Protein AF-A0A2I1HSZ7-F1 (afdb_monomer)

Sequence (237 aa):
FSLPFPDQDIGIIPVQPVKDNNVPTDELTVSTDPTFDKVPSYLIPLIPEDPFYAGGLLNQPSFMKIKKKKLQPLMVGSDAWLAHMEEIYKRHKADKRHNEKLLAYSIKWDTDPDRAEYREDSLMILMEYTNAFHDYELKKLEIASRPPCLPVTKNMNKKKQKKKNKQADNASTSTPMPAIVTDKEMLEELHSQVLNYDHGVYDHYRQARQYQPEVMLILLKDVPILMATWTYITVFI

Solvent-accessible surface area (backbone atoms only — not comparable to full-atom values): 15112 Å² total; per-residue (Å²): 138,84,82,84,79,85,89,73,83,82,78,81,73,83,78,72,82,76,73,84,72,78,70,80,72,78,72,75,74,77,75,85,51,80,80,48,78,68,45,63,74,89,51,59,87,68,61,66,95,67,83,52,42,86,56,58,89,92,50,56,72,52,71,69,54,35,65,76,66,65,60,66,59,52,56,79,58,34,72,74,39,46,55,48,51,51,53,52,50,54,50,53,54,50,51,50,52,49,52,54,49,34,51,52,31,14,64,75,63,71,43,57,47,71,49,14,47,52,52,51,53,52,52,50,47,52,49,53,28,51,50,35,44,49,54,37,52,52,49,51,49,56,60,69,69,50,78,79,81,72,82,77,77,91,76,79,76,97,81,87,83,91,73,90,81,92,83,83,87,89,78,90,73,83,68,82,71,75,76,83,74,46,71,66,55,54,51,51,52,33,47,50,51,29,53,54,31,51,50,49,49,52,58,51,56,66,52,39,64,82,66,38,70,76,56,56,72,55,51,77,77,4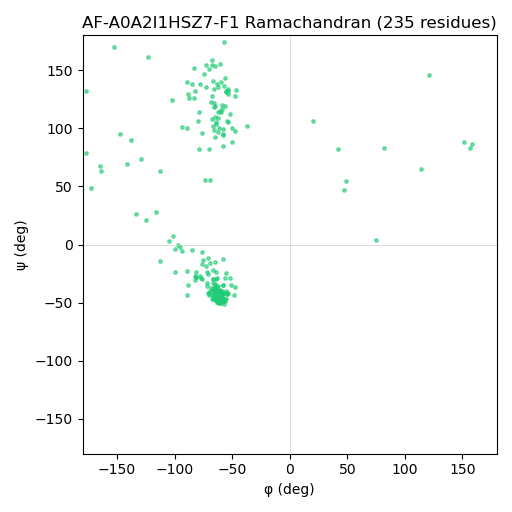7,63,79,54,58,68,58,56,56,62,58,58,74,76,76,119

Organism: NCBI:txid588596

pLDDT: mean 73.68, std 22.59, range [31.98, 97.94]

Secondary structure (DSSP, 8-state):
-PPPP----------------------------GGGTTS-GGGGGG--SSPP-SS-GGGPPPHHHHHHHTPPPPPTTSHHHHHHHHHHHHHHHHHHHHHHHHHHHHHHHTS-HHHHHHHHHHHHHHHHHHHHHHHHHHHHHHHHHSPP---------S----SS------------PPP---HHHHHHHHHHHHHHHHHHHHHHHHHHHHH-TTTHHHHHHHHHHHHHHHHHHTT--

Foldseek 3Di:
DDDDDDDDDPDPDPDDPDPPPPDPPPPPPVPPPVLCPLPDPVLVVVDDPDFAFPDAPVGGDDPVCCVVVVGDGDRHNDPRNNVRSVVSVVVVVVVVVVVVVLVVQCVVVVHHSVLSVLVVLLVVLVVQLVVLVVVLVVLVVVVVPDPDDDPDPPDDDDDDDPDDDPDDDDDPPPPPPPPPQDSVNVNVVSVVSNVVSVVVNVVSVVCVCVNCVPCVVVCVVPVVVVVVVVVVVVVPD

Radius of gyration: 33.56 Å; Cα contacts (8 Å, |Δi|>4): 102; chains: 1; bounding box: 64×95×83 Å

Structure (mmCIF, N/CA/C/O backbone):
data_AF-A0A2I1HSZ7-F1
#
_entry.id   AF-A0A2I1HSZ7-F1
#
loop_
_atom_site.group_PDB
_atom_site.id
_atom_site.type_symbol
_atom_site.label_atom_id
_atom_site.label_alt_id
_atom_site.label_comp_id
_atom_site.label_asym_id
_atom_site.label_entity_id
_atom_site.label_seq_id
_atom_site.pdbx_PDB_ins_code
_atom_site.Cartn_x
_atom_site.Cartn_y
_atom_site.Cartn_z
_atom_site.occupancy
_atom_site.B_iso_or_equiv
_atom_site.auth_seq_id
_atom_site.auth_comp_id
_atom_site.auth_asym_id
_atom_site.auth_atom_id
_atom_site.pdbx_PDB_model_num
ATOM 1 N N . PHE A 1 1 ? -18.897 -38.873 30.748 1.00 43.84 1 PHE A N 1
ATOM 2 C CA . PHE A 1 1 ? -18.972 -39.347 29.356 1.00 43.84 1 PHE A CA 1
ATOM 3 C C . PHE A 1 1 ? -17.571 -39.311 28.781 1.00 43.84 1 PHE A C 1
ATOM 5 O O . PHE A 1 1 ? -17.039 -38.229 28.581 1.00 43.84 1 PHE A O 1
ATOM 12 N N . SER A 1 2 ? -16.952 -40.481 28.641 1.00 39.88 2 SER A N 1
ATOM 13 C CA . SER A 1 2 ? -15.612 -40.638 28.073 1.00 39.88 2 SER A CA 1
ATOM 14 C C . SER A 1 2 ? -15.740 -40.782 26.559 1.00 39.88 2 SER A C 1
ATOM 16 O O . SER A 1 2 ? -16.519 -41.612 26.093 1.00 39.88 2 SER A O 1
ATOM 18 N N . LEU A 1 3 ? -15.022 -39.953 25.805 1.00 44.00 3 LEU A N 1
ATOM 19 C CA . LEU A 1 3 ? -14.914 -40.069 24.351 1.00 44.00 3 LEU A CA 1
ATOM 20 C C . LEU A 1 3 ? -13.931 -41.203 24.002 1.00 44.00 3 LEU A C 1
ATOM 22 O O . LEU A 1 3 ? -12.889 -41.294 24.655 1.00 44.00 3 LEU A O 1
ATOM 26 N N . PRO A 1 4 ? -14.219 -42.057 23.004 1.00 54.78 4 PRO A N 1
ATOM 27 C CA . PRO A 1 4 ? -13.261 -43.040 22.523 1.00 54.78 4 PRO A CA 1
ATOM 28 C C . PRO A 1 4 ? -12.310 -42.378 21.518 1.00 54.78 4 PRO A C 1
ATOM 30 O O . PRO A 1 4 ? -12.751 -41.787 20.532 1.00 54.78 4 PRO A O 1
ATOM 33 N N . PHE A 1 5 ? -11.005 -42.494 21.752 1.00 43.59 5 PHE A N 1
ATOM 34 C CA . PHE A 1 5 ? -10.004 -42.299 20.706 1.00 43.59 5 PHE A CA 1
ATOM 35 C C . PHE A 1 5 ? -9.888 -43.600 19.900 1.00 43.59 5 PHE A C 1
ATOM 37 O O . PHE A 1 5 ? -9.775 -44.664 20.513 1.00 43.59 5 PHE A O 1
ATOM 44 N N . PRO A 1 6 ? -9.912 -43.565 18.559 1.00 60.31 6 PRO A N 1
ATOM 45 C CA . PRO A 1 6 ? -9.509 -44.715 17.770 1.00 60.31 6 PRO A CA 1
ATOM 46 C C . PRO A 1 6 ? -7.977 -44.775 17.701 1.00 60.31 6 PRO A C 1
ATOM 48 O O . PRO A 1 6 ? -7.343 -44.007 16.980 1.00 60.31 6 PRO A O 1
ATOM 51 N N . ASP A 1 7 ? -7.398 -45.719 18.439 1.00 51.25 7 ASP A N 1
ATOM 52 C CA . ASP A 1 7 ? -6.088 -46.297 18.138 1.00 51.25 7 ASP A CA 1
ATOM 53 C C . ASP A 1 7 ? -6.202 -47.084 16.832 1.00 51.25 7 ASP A C 1
ATOM 55 O O . ASP A 1 7 ? -6.713 -48.199 16.880 1.00 51.25 7 ASP A O 1
ATOM 59 N N . GLN A 1 8 ? -5.739 -46.555 15.692 1.00 54.72 8 GLN A N 1
ATOM 60 C CA . GLN A 1 8 ? -5.355 -47.378 14.532 1.00 54.72 8 GLN A CA 1
ATOM 61 C C . GLN A 1 8 ? -4.198 -46.739 13.747 1.00 54.72 8 GLN A C 1
ATOM 63 O O . GLN A 1 8 ? -4.384 -45.870 12.901 1.00 54.72 8 GLN A O 1
ATOM 68 N N . ASP A 1 9 ? -2.994 -47.196 14.093 1.00 47.66 9 ASP A N 1
ATOM 69 C CA . ASP A 1 9 ? -1.954 -47.687 13.179 1.00 47.66 9 ASP A CA 1
ATOM 70 C C . ASP A 1 9 ? -1.725 -46.882 11.881 1.00 47.66 9 ASP A C 1
ATOM 72 O O . ASP A 1 9 ? -2.181 -47.230 10.789 1.00 47.66 9 ASP A O 1
ATOM 76 N N . ILE A 1 10 ? -0.941 -45.805 11.986 1.00 44.84 10 ILE A N 1
ATOM 77 C CA . ILE A 1 10 ? -0.334 -45.171 10.814 1.00 44.84 10 ILE A CA 1
ATOM 78 C C . ILE A 1 10 ? 0.834 -46.063 10.397 1.00 44.84 10 ILE A C 1
ATOM 80 O O . ILE A 1 10 ? 1.936 -45.964 10.938 1.00 44.84 10 ILE A O 1
ATOM 84 N N . GLY A 1 11 ? 0.587 -46.949 9.433 1.00 41.31 11 GLY A N 1
ATOM 85 C CA . GLY A 1 11 ? 1.642 -47.682 8.748 1.00 41.31 11 GLY A CA 1
ATOM 86 C C . GLY A 1 11 ? 2.689 -46.699 8.225 1.00 41.31 11 GLY A C 1
ATOM 87 O O . GLY A 1 11 ? 2.411 -45.891 7.339 1.00 41.31 11 GLY A O 1
ATOM 88 N N . ILE A 1 12 ? 3.892 -46.751 8.797 1.00 45.94 12 ILE A N 1
ATOM 89 C CA . ILE A 1 12 ? 5.047 -45.991 8.324 1.00 45.94 12 ILE A CA 1
ATOM 90 C C . ILE A 1 12 ? 5.397 -46.536 6.940 1.00 45.94 12 ILE A C 1
ATOM 92 O O . ILE A 1 12 ? 6.047 -47.572 6.803 1.00 45.94 12 ILE A O 1
ATOM 96 N N . ILE A 1 13 ? 4.945 -45.844 5.897 1.00 49.56 13 ILE A N 1
ATOM 97 C CA . ILE A 1 13 ? 5.478 -46.019 4.550 1.00 49.56 13 ILE A CA 1
ATOM 98 C C . ILE A 1 13 ? 6.930 -45.525 4.610 1.00 49.56 13 ILE A C 1
ATOM 100 O O . ILE A 1 13 ? 7.148 -44.365 4.972 1.00 49.56 13 ILE A O 1
ATOM 104 N N . PRO A 1 14 ? 7.942 -46.349 4.287 1.00 43.81 14 PRO A N 1
ATOM 105 C CA . PRO A 1 14 ? 9.307 -45.860 4.207 1.00 43.81 14 PRO A CA 1
ATOM 106 C C . PRO A 1 14 ? 9.383 -44.856 3.054 1.00 43.81 14 PRO A C 1
ATOM 108 O O . PRO A 1 14 ? 9.262 -45.215 1.881 1.00 43.81 14 PRO A O 1
ATOM 111 N N . VAL A 1 15 ? 9.554 -43.582 3.402 1.00 48.66 15 VAL A N 1
ATOM 112 C CA . VAL A 1 15 ? 9.853 -42.511 2.453 1.00 48.66 15 VAL A CA 1
ATOM 113 C C . VAL A 1 15 ? 11.198 -42.849 1.820 1.00 48.66 15 VAL A C 1
ATOM 115 O O . VAL A 1 15 ? 12.236 -42.828 2.481 1.00 48.66 15 VAL A O 1
ATOM 118 N N . GLN A 1 16 ? 11.176 -43.227 0.543 1.00 48.66 16 GLN A N 1
ATOM 119 C CA . GLN A 1 16 ? 12.395 -43.348 -0.247 1.00 48.66 16 GLN A CA 1
ATOM 120 C C . GLN A 1 16 ? 13.096 -41.982 -0.281 1.00 48.66 16 GLN A C 1
ATOM 122 O O . GLN A 1 16 ? 12.407 -40.966 -0.415 1.00 48.66 16 GLN A O 1
ATOM 127 N N . PRO A 1 17 ? 14.435 -41.921 -0.183 1.00 48.62 17 PRO A N 1
ATOM 128 C CA . PRO A 1 17 ? 15.148 -40.664 -0.332 1.00 48.62 17 PRO A CA 1
ATOM 129 C C . PRO A 1 17 ? 14.864 -40.116 -1.731 1.00 48.62 17 PRO A C 1
ATOM 131 O O . PRO A 1 17 ? 15.212 -40.728 -2.744 1.00 48.62 17 PRO A O 1
ATOM 134 N N . VAL A 1 18 ? 14.178 -38.975 -1.775 1.00 42.81 18 VAL A N 1
ATOM 135 C CA . VAL A 1 18 ? 14.020 -38.181 -2.989 1.00 42.81 18 VAL A CA 1
ATOM 136 C C . VAL A 1 18 ? 15.429 -37.820 -3.433 1.00 42.81 18 VAL A C 1
ATOM 138 O O . VAL A 1 18 ? 16.167 -37.175 -2.693 1.00 42.81 18 VAL A O 1
ATOM 141 N N . LYS A 1 19 ? 15.815 -38.316 -4.613 1.00 45.12 19 LYS A N 1
ATOM 142 C CA . LYS A 1 19 ? 17.050 -37.930 -5.294 1.00 45.12 19 LYS A CA 1
ATOM 143 C C . LYS A 1 19 ? 17.160 -36.414 -5.272 1.00 45.12 19 LYS A C 1
ATOM 145 O O . LYS A 1 19 ? 16.196 -35.740 -5.630 1.00 45.12 19 LYS A O 1
ATOM 150 N N . ASP A 1 20 ? 18.340 -35.932 -4.902 1.00 42.16 20 ASP A N 1
ATOM 151 C CA . ASP A 1 20 ? 18.762 -34.550 -5.060 1.00 42.16 20 ASP A CA 1
ATOM 152 C C . ASP A 1 20 ? 18.441 -34.096 -6.485 1.00 42.16 20 ASP A C 1
ATOM 154 O O . ASP A 1 20 ? 19.149 -34.393 -7.451 1.00 42.16 20 ASP A O 1
ATOM 158 N N . ASN A 1 21 ? 17.310 -33.411 -6.630 1.00 44.50 21 ASN A N 1
ATOM 159 C CA . ASN A 1 21 ? 17.064 -32.609 -7.802 1.00 44.50 21 ASN A CA 1
ATOM 160 C C . ASN A 1 21 ? 18.078 -31.489 -7.695 1.00 44.50 21 ASN A C 1
ATOM 162 O O . ASN A 1 21 ? 17.966 -30.644 -6.808 1.00 44.50 21 ASN A O 1
ATOM 166 N N . ASN A 1 22 ? 19.087 -31.561 -8.562 1.00 48.16 22 ASN A N 1
ATOM 167 C CA . ASN A 1 22 ? 20.026 -30.493 -8.837 1.00 48.16 22 ASN A CA 1
ATOM 168 C C . ASN A 1 22 ? 19.266 -29.168 -8.802 1.00 48.16 22 ASN A C 1
ATOM 170 O O . ASN A 1 22 ? 18.537 -28.841 -9.739 1.00 48.16 22 ASN A O 1
ATOM 174 N N . VAL A 1 23 ? 19.410 -28.443 -7.695 1.00 38.50 23 VAL A N 1
ATOM 175 C CA . VAL A 1 23 ? 19.149 -27.015 -7.661 1.00 38.50 23 VAL A CA 1
ATOM 176 C C . VAL A 1 23 ? 20.064 -26.468 -8.748 1.00 38.50 23 VAL A C 1
ATOM 178 O O . VAL A 1 23 ? 21.276 -26.695 -8.656 1.00 38.50 23 VAL A O 1
ATOM 181 N N . PRO A 1 24 ? 19.551 -25.818 -9.804 1.00 43.00 24 PRO A N 1
ATOM 182 C CA . PRO A 1 24 ? 20.396 -24.954 -10.592 1.00 43.00 24 PRO A CA 1
ATOM 183 C C . PRO A 1 24 ? 20.836 -23.877 -9.609 1.00 43.00 24 PRO A C 1
ATOM 185 O O . PRO A 1 24 ? 20.089 -22.960 -9.277 1.00 43.00 24 PRO A O 1
ATOM 188 N N . THR A 1 25 ? 22.021 -24.056 -9.033 1.00 42.38 25 THR A N 1
ATOM 189 C CA . THR A 1 25 ? 22.802 -22.926 -8.575 1.00 42.38 25 THR A CA 1
ATOM 190 C C . THR A 1 25 ? 22.883 -22.054 -9.811 1.00 42.38 25 THR A C 1
ATOM 192 O O . THR A 1 25 ? 23.532 -22.448 -10.779 1.00 42.38 25 THR A O 1
ATOM 195 N N . ASP A 1 26 ? 22.130 -20.955 -9.820 1.00 44.94 26 ASP A N 1
ATOM 196 C CA . ASP A 1 26 ? 22.331 -19.864 -10.760 1.00 44.94 26 ASP A CA 1
ATOM 197 C C . ASP A 1 26 ? 23.776 -19.407 -10.546 1.00 44.94 26 ASP A C 1
ATOM 199 O O . ASP A 1 26 ? 24.081 -18.514 -9.752 1.00 44.94 26 ASP A O 1
ATOM 203 N N . GLU A 1 27 ? 24.702 -20.091 -11.216 1.00 43.06 27 GLU A N 1
ATOM 204 C CA . GLU A 1 27 ? 25.967 -19.519 -11.597 1.00 43.06 27 GLU A CA 1
ATOM 205 C C . GLU A 1 27 ? 25.574 -18.321 -12.445 1.00 43.06 27 GLU A C 1
ATOM 207 O O . GLU A 1 27 ? 25.258 -18.441 -13.627 1.00 43.06 27 GLU A O 1
ATOM 212 N N . LEU A 1 28 ? 25.514 -17.161 -11.789 1.00 50.47 28 LEU A N 1
ATOM 213 C CA . LEU A 1 28 ? 25.607 -15.859 -12.415 1.00 50.47 28 LEU A CA 1
ATOM 214 C C . LEU A 1 28 ? 26.850 -15.917 -13.299 1.00 50.47 28 LEU A C 1
ATOM 216 O O . LEU A 1 28 ? 27.959 -15.608 -12.863 1.00 50.47 28 LEU A O 1
ATOM 220 N N . THR A 1 29 ? 26.671 -16.363 -14.540 1.00 42.56 29 THR A N 1
ATOM 221 C CA . THR A 1 29 ? 27.608 -16.141 -15.621 1.00 42.56 29 THR A CA 1
ATOM 222 C C . THR A 1 29 ? 27.715 -14.635 -15.716 1.00 42.56 29 THR A C 1
ATOM 224 O O . THR A 1 29 ? 26.856 -13.969 -16.294 1.00 42.56 29 THR A O 1
ATOM 227 N N . VAL A 1 30 ? 28.728 -14.092 -15.041 1.00 50.31 30 VAL A N 1
ATOM 228 C CA . VAL A 1 30 ? 29.154 -12.711 -15.184 1.00 50.31 30 VAL A CA 1
ATOM 229 C C . VAL A 1 30 ? 29.486 -12.573 -16.658 1.00 50.31 30 VAL A C 1
ATOM 231 O O . VAL A 1 30 ? 30.515 -13.052 -17.128 1.00 50.31 30 VAL A O 1
ATOM 234 N N . SER A 1 31 ? 28.538 -12.016 -17.405 1.00 47.09 31 SER A N 1
ATOM 235 C CA . SER A 1 31 ? 28.734 -11.644 -18.791 1.00 47.09 31 SER A CA 1
ATOM 236 C C . SER A 1 31 ? 29.848 -10.610 -18.800 1.00 47.09 31 SER A C 1
ATOM 238 O O . SER A 1 31 ? 29.617 -9.447 -18.471 1.00 47.09 31 SER A O 1
ATOM 240 N N . THR A 1 32 ? 31.063 -11.042 -19.130 1.00 51.44 32 THR A N 1
ATOM 241 C CA . THR A 1 32 ? 32.231 -10.179 -19.332 1.00 51.44 32 THR A CA 1
ATOM 242 C C . THR A 1 32 ? 32.082 -9.431 -20.657 1.00 51.44 32 THR A C 1
ATOM 244 O O . THR A 1 32 ? 32.912 -9.547 -21.556 1.00 51.44 32 THR A O 1
ATOM 247 N N . ASP A 1 33 ? 30.975 -8.708 -20.820 1.00 61.00 33 ASP A N 1
ATOM 248 C CA . ASP A 1 33 ? 30.886 -7.673 -21.834 1.00 61.00 33 ASP A CA 1
ATOM 249 C C . ASP A 1 33 ? 31.625 -6.455 -21.255 1.00 61.00 33 ASP A C 1
ATOM 251 O O . ASP A 1 33 ? 31.165 -5.894 -20.253 1.00 61.00 33 ASP A O 1
ATOM 255 N N . PRO A 1 34 ? 32.767 -6.040 -21.841 1.00 65.00 34 PRO A N 1
ATOM 256 C CA . PRO A 1 34 ? 33.566 -4.914 -21.344 1.00 65.00 34 PRO A CA 1
ATOM 257 C C . PRO A 1 34 ? 32.768 -3.599 -21.280 1.00 65.00 34 PRO A C 1
ATOM 259 O O . PRO A 1 34 ? 33.196 -2.622 -20.665 1.00 65.00 34 PRO A O 1
ATOM 262 N N . THR A 1 35 ? 31.584 -3.559 -21.895 1.00 68.81 35 THR A N 1
ATOM 263 C CA . THR A 1 35 ? 30.630 -2.451 -21.815 1.00 68.81 35 THR A CA 1
ATOM 264 C C . THR A 1 35 ? 30.092 -2.225 -20.393 1.00 68.81 35 THR A C 1
ATOM 266 O O . THR A 1 35 ? 29.787 -1.084 -20.034 1.00 68.81 35 THR A O 1
ATOM 269 N N . PHE A 1 36 ? 30.008 -3.267 -19.556 1.00 77.69 36 PHE A N 1
ATOM 270 C CA . PHE A 1 36 ? 29.419 -3.189 -18.211 1.00 77.69 36 PHE A CA 1
ATOM 271 C C . PHE A 1 36 ? 30.436 -3.113 -17.070 1.00 77.69 36 PHE A C 1
ATOM 273 O O . PHE A 1 36 ? 30.025 -3.076 -15.914 1.00 77.69 36 PHE A O 1
ATOM 280 N N . ASP A 1 37 ? 31.734 -2.973 -17.353 1.00 81.19 37 ASP A N 1
ATOM 281 C CA . ASP A 1 37 ? 32.782 -2.855 -16.319 1.00 81.19 37 ASP A CA 1
ATOM 282 C C . ASP A 1 37 ? 32.534 -1.700 -15.328 1.00 81.19 37 ASP A C 1
ATOM 284 O O . ASP A 1 37 ? 33.011 -1.711 -14.194 1.00 81.19 37 ASP A O 1
ATOM 288 N N . LYS A 1 38 ? 31.773 -0.683 -15.751 1.00 83.62 38 LYS A N 1
ATOM 289 C CA . LYS A 1 38 ? 31.403 0.489 -14.940 1.00 83.62 38 LYS A CA 1
ATOM 290 C C . LYS A 1 38 ? 30.039 0.363 -14.256 1.00 83.62 38 LYS A C 1
ATOM 292 O O . LYS A 1 38 ? 29.627 1.288 -13.558 1.00 83.62 38 LYS A O 1
ATOM 297 N N . VAL A 1 39 ? 29.315 -0.732 -14.479 1.00 89.19 39 VAL A N 1
ATOM 298 C CA . VAL A 1 39 ? 27.966 -0.950 -13.952 1.00 89.19 39 VAL A CA 1
ATOM 299 C C . VAL A 1 39 ? 28.034 -1.891 -12.749 1.00 89.19 39 VAL A C 1
ATOM 301 O O . VAL A 1 39 ? 28.536 -3.007 -12.867 1.00 89.19 39 VAL A O 1
ATOM 304 N N . PRO A 1 40 ? 27.513 -1.483 -11.580 1.00 92.00 40 PRO A N 1
ATOM 305 C CA . PRO A 1 40 ? 27.401 -2.371 -10.431 1.00 92.00 40 PRO A CA 1
ATOM 306 C C . PRO A 1 40 ? 26.664 -3.674 -10.768 1.00 92.00 40 PRO A C 1
ATOM 308 O O . PRO A 1 40 ? 25.588 -3.652 -11.364 1.00 92.00 40 PRO A O 1
ATOM 311 N N . SER A 1 41 ? 27.208 -4.812 -10.330 1.00 91.62 41 SER A N 1
ATOM 312 C CA . SER A 1 41 ? 26.720 -6.145 -10.716 1.00 91.62 41 SER A CA 1
ATOM 313 C C . SER A 1 41 ? 25.249 -6.399 -10.381 1.00 91.62 41 SER A C 1
ATOM 315 O O . SER A 1 41 ? 24.545 -7.032 -11.159 1.00 91.62 41 SER A O 1
ATOM 317 N N . TYR A 1 42 ? 24.754 -5.862 -9.264 1.00 91.44 42 TYR A N 1
ATOM 318 C CA . TYR A 1 42 ? 23.355 -6.008 -8.847 1.00 91.44 42 TYR A CA 1
ATOM 319 C C . TYR A 1 42 ? 22.359 -5.255 -9.746 1.00 91.44 42 TYR A C 1
ATOM 321 O O . TYR A 1 42 ? 21.163 -5.527 -9.680 1.00 91.44 42 TYR A O 1
ATOM 329 N N . LEU A 1 43 ? 22.832 -4.316 -10.573 1.00 92.69 43 LEU A N 1
ATOM 330 C CA . LEU A 1 43 ? 22.006 -3.592 -11.540 1.00 92.69 43 LEU A CA 1
ATOM 331 C C . LEU A 1 43 ? 21.929 -4.313 -12.885 1.00 92.69 43 LEU A C 1
ATOM 333 O O . LEU A 1 43 ? 20.966 -4.097 -13.612 1.00 92.69 43 LEU A O 1
ATOM 337 N N . ILE A 1 44 ?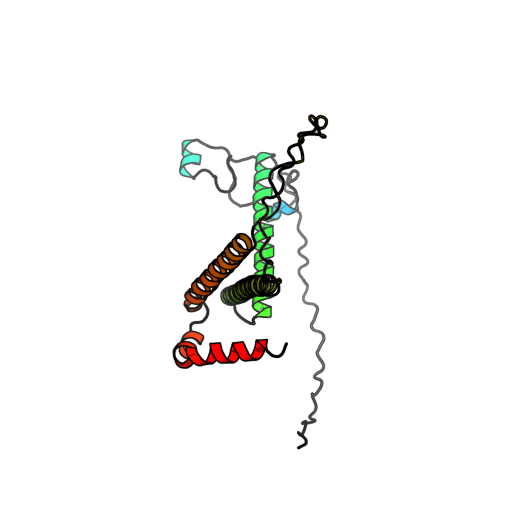 22.904 -5.171 -13.208 1.00 91.25 44 ILE A N 1
ATOM 338 C CA . ILE A 1 44 ? 22.998 -5.863 -14.503 1.00 91.25 44 ILE A CA 1
ATOM 339 C C . ILE A 1 44 ? 21.723 -6.661 -14.827 1.00 91.25 44 ILE A C 1
ATOM 341 O O . ILE A 1 44 ? 21.200 -6.481 -15.925 1.00 91.25 44 ILE A O 1
ATOM 345 N N . PRO A 1 45 ? 21.148 -7.458 -13.901 1.00 91.75 45 PRO A N 1
ATOM 346 C CA . PRO A 1 45 ? 19.916 -8.199 -14.181 1.00 91.75 45 PRO A CA 1
ATOM 347 C C . PRO A 1 45 ? 18.688 -7.311 -14.423 1.00 91.75 45 PRO A C 1
ATOM 349 O O . PRO A 1 45 ? 17.664 -7.802 -14.882 1.00 91.75 45 PRO A O 1
ATOM 352 N N . LEU A 1 46 ? 18.761 -6.025 -14.067 1.00 92.00 46 LEU A N 1
ATOM 353 C CA . LEU A 1 46 ? 17.650 -5.077 -14.141 1.00 92.00 46 LEU A CA 1
ATOM 354 C C . LEU A 1 46 ? 17.780 -4.097 -15.310 1.00 92.00 46 LEU A C 1
ATOM 356 O O . LEU A 1 46 ? 16.957 -3.187 -15.414 1.00 92.00 46 LEU A O 1
ATOM 360 N N . ILE A 1 47 ? 18.815 -4.227 -16.148 1.00 90.38 47 ILE A N 1
ATOM 361 C CA . ILE A 1 47 ? 19.019 -3.350 -17.306 1.00 90.38 47 ILE A CA 1
ATOM 362 C C . ILE A 1 47 ? 17.871 -3.587 -18.293 1.00 90.38 47 ILE A C 1
ATOM 364 O O . ILE A 1 47 ? 17.728 -4.706 -18.786 1.00 90.38 47 ILE A O 1
ATOM 368 N N . PRO A 1 48 ? 17.053 -2.565 -18.600 1.00 86.19 48 PRO A N 1
ATOM 369 C CA . PRO A 1 48 ? 15.994 -2.718 -19.584 1.00 86.19 48 PRO A CA 1
ATOM 370 C C . PRO A 1 48 ? 16.558 -2.914 -20.987 1.00 86.19 48 PRO A C 1
ATOM 372 O O . PRO A 1 48 ? 17.639 -2.426 -21.315 1.00 86.19 48 PRO A O 1
ATOM 375 N N . GLU A 1 49 ? 15.774 -3.573 -21.834 1.00 87.31 49 GLU A N 1
ATOM 376 C CA . GLU A 1 49 ? 16.091 -3.729 -23.257 1.00 87.31 49 GLU A CA 1
ATOM 377 C C . GLU A 1 49 ? 16.085 -2.376 -23.989 1.00 87.31 49 GLU A C 1
ATOM 379 O O . GLU A 1 49 ? 16.885 -2.143 -24.897 1.00 87.31 49 GLU A O 1
ATOM 384 N N . ASP A 1 50 ? 15.207 -1.465 -23.561 1.00 86.69 50 ASP A N 1
ATOM 385 C CA . ASP A 1 50 ? 15.079 -0.132 -24.135 1.00 86.69 50 ASP A CA 1
ATOM 386 C C . ASP A 1 50 ? 16.077 0.865 -23.522 1.00 86.69 50 ASP A C 1
ATOM 388 O O . ASP A 1 50 ? 16.253 0.923 -22.300 1.00 86.69 50 ASP A O 1
ATOM 392 N N . PRO A 1 51 ? 16.698 1.731 -24.343 1.00 88.25 51 PRO A N 1
ATOM 393 C CA . PRO A 1 51 ? 17.658 2.704 -23.853 1.00 88.25 51 PRO A CA 1
ATOM 394 C C . PRO A 1 51 ? 16.976 3.869 -23.123 1.00 88.25 51 PRO A C 1
ATOM 396 O O . PRO A 1 51 ? 15.911 4.351 -23.515 1.00 88.25 51 PRO A O 1
ATOM 399 N N . PHE A 1 52 ? 17.653 4.409 -22.110 1.00 90.25 52 PHE A N 1
ATOM 400 C CA . PHE A 1 52 ? 17.185 5.603 -21.406 1.00 90.25 52 PHE A CA 1
ATOM 401 C C . PHE A 1 52 ? 17.568 6.885 -22.121 1.00 90.25 52 PHE A C 1
ATOM 403 O O . PHE A 1 52 ? 18.622 6.984 -22.742 1.00 90.25 52 PHE A O 1
ATOM 410 N N . TYR A 1 53 ? 16.763 7.919 -21.928 1.00 91.69 53 TYR A N 1
ATOM 411 C CA . TYR A 1 53 ? 17.053 9.278 -22.356 1.00 91.69 53 TYR A CA 1
ATOM 412 C C . TYR A 1 53 ? 17.008 10.224 -21.156 1.00 91.69 53 TYR A C 1
ATOM 414 O O . TYR A 1 53 ? 16.417 9.922 -20.118 1.00 91.69 53 TYR A O 1
ATOM 422 N N . ALA A 1 54 ? 17.620 11.400 -21.309 1.00 85.88 54 ALA A N 1
ATOM 423 C CA . ALA A 1 54 ? 17.626 12.423 -20.269 1.00 85.88 54 ALA A CA 1
ATOM 424 C C . ALA A 1 54 ? 16.198 12.802 -19.810 1.00 85.88 54 ALA A C 1
ATOM 426 O O . ALA A 1 54 ? 15.332 13.118 -20.631 1.00 85.88 54 ALA A O 1
ATOM 427 N N . GLY A 1 55 ? 16.001 12.820 -18.487 1.00 78.50 55 GLY A N 1
ATOM 428 C CA . GLY A 1 55 ? 14.708 12.966 -17.797 1.00 78.50 55 GLY A CA 1
ATOM 429 C C . GLY A 1 55 ? 14.444 11.748 -16.906 1.00 78.50 55 GLY A C 1
ATOM 430 O O . GLY A 1 55 ? 14.884 10.676 -17.271 1.00 78.50 55 GLY A O 1
ATOM 431 N N . GLY A 1 56 ? 13.791 11.889 -15.743 1.00 77.06 56 GLY A N 1
ATOM 432 C CA . GLY A 1 56 ? 13.584 10.793 -14.762 1.00 77.06 56 GLY A CA 1
ATOM 433 C C . GLY A 1 56 ? 12.864 9.543 -15.305 1.00 77.06 56 GLY A C 1
ATOM 434 O O . GLY A 1 56 ? 12.372 9.561 -16.438 1.00 77.06 56 GLY A O 1
ATOM 435 N N . LEU A 1 57 ? 12.757 8.472 -14.506 1.00 79.31 57 LEU A N 1
ATOM 436 C CA . LEU A 1 57 ? 12.131 7.202 -14.921 1.00 79.31 57 LEU A CA 1
ATOM 437 C C . LEU A 1 57 ? 10.711 7.388 -15.482 1.00 79.31 57 LEU A C 1
ATOM 439 O O . LEU A 1 57 ? 10.363 6.821 -16.513 1.00 79.31 57 LEU A O 1
ATOM 443 N N . LEU A 1 58 ? 9.904 8.245 -14.850 1.00 82.38 58 LEU A N 1
ATOM 444 C CA . LEU A 1 58 ? 8.528 8.545 -15.277 1.00 82.38 58 LEU A CA 1
ATOM 445 C C . LEU A 1 58 ? 8.426 9.639 -16.352 1.00 82.38 58 LEU A C 1
ATOM 447 O O . LEU A 1 58 ? 7.341 9.918 -16.852 1.00 82.38 58 LEU A O 1
ATOM 451 N N . ASN A 1 59 ? 9.544 10.270 -16.711 1.00 86.38 59 ASN A N 1
ATOM 452 C CA . ASN A 1 59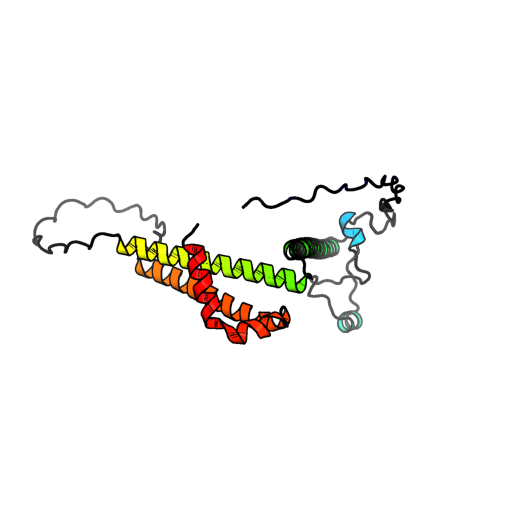 ? 9.593 11.423 -17.613 1.00 86.38 59 ASN A CA 1
ATOM 453 C C . ASN A 1 59 ? 10.363 11.117 -18.904 1.00 86.38 59 ASN A C 1
ATOM 455 O O . ASN A 1 59 ? 10.937 12.021 -19.523 1.00 86.38 59 ASN A O 1
ATOM 459 N N . GLN A 1 60 ? 10.380 9.847 -19.317 1.00 89.44 60 GLN A N 1
ATOM 460 C CA . GLN A 1 60 ? 11.025 9.439 -20.556 1.00 89.44 60 GLN A CA 1
ATOM 461 C C . GLN A 1 60 ? 10.351 10.104 -21.772 1.00 89.44 60 GLN A C 1
ATOM 463 O O . GLN A 1 60 ? 9.122 10.202 -21.852 1.00 89.44 60 GLN A O 1
ATOM 468 N N . PRO A 1 61 ? 11.136 10.620 -22.734 1.00 89.56 61 PRO A N 1
ATOM 469 C CA . PRO A 1 61 ? 10.592 11.243 -23.927 1.00 89.56 61 PRO A CA 1
ATOM 470 C C . PRO A 1 61 ? 9.879 10.206 -24.798 1.00 89.56 61 PRO A C 1
ATOM 472 O O . PRO A 1 61 ? 10.368 9.104 -25.009 1.00 89.56 61 PRO A O 1
ATOM 475 N N . SER A 1 62 ? 8.745 10.591 -25.382 1.00 89.88 62 SER A N 1
ATOM 476 C CA . SER A 1 62 ? 8.046 9.722 -26.328 1.00 89.88 62 SER A CA 1
ATOM 477 C C . SER A 1 62 ? 8.872 9.467 -27.593 1.00 89.88 62 SER A C 1
ATOM 479 O O . SER A 1 62 ? 9.652 10.320 -28.033 1.00 89.88 62 SER A O 1
ATOM 481 N N . PHE A 1 63 ? 8.619 8.331 -28.247 1.00 88.88 63 PHE A N 1
ATOM 482 C CA . PHE A 1 63 ? 9.270 7.937 -29.502 1.00 88.88 63 PHE A CA 1
ATOM 483 C C . PHE A 1 63 ? 9.273 9.053 -30.564 1.00 88.88 63 PHE A C 1
ATOM 485 O O . PHE A 1 63 ? 10.296 9.358 -31.181 1.00 88.88 63 PHE A O 1
ATOM 492 N N . MET A 1 64 ? 8.142 9.747 -30.733 1.00 91.31 64 MET A N 1
ATOM 493 C CA . MET A 1 64 ? 8.029 10.859 -31.685 1.00 91.31 64 MET A CA 1
ATOM 494 C C . MET A 1 64 ? 8.954 12.031 -31.337 1.00 91.31 64 MET A C 1
ATOM 496 O O . MET A 1 64 ? 9.503 12.672 -32.235 1.00 91.31 64 MET A O 1
ATOM 500 N N . LYS A 1 65 ? 9.145 12.323 -30.045 1.00 90.44 65 LYS A N 1
ATOM 501 C CA . LYS A 1 65 ? 10.044 13.384 -29.573 1.00 90.44 65 LYS A CA 1
ATOM 502 C C . LYS A 1 65 ? 11.504 12.993 -29.783 1.00 90.44 65 LYS A C 1
ATOM 504 O O . LYS A 1 65 ? 12.272 13.832 -30.253 1.00 90.44 65 LYS A O 1
ATOM 509 N N . ILE A 1 66 ? 11.853 11.735 -29.509 1.00 92.06 66 ILE A N 1
ATOM 510 C CA . ILE A 1 66 ? 13.186 11.173 -29.764 1.00 92.06 66 ILE A CA 1
ATOM 511 C C . ILE A 1 66 ? 13.536 11.319 -31.246 1.00 92.06 66 ILE A C 1
ATOM 513 O O . ILE A 1 66 ? 14.558 11.920 -31.569 1.00 92.06 66 ILE A O 1
ATOM 517 N N . LYS A 1 67 ? 12.651 10.880 -32.152 1.00 91.38 67 LYS A N 1
ATOM 518 C CA . LYS A 1 67 ? 12.884 10.950 -33.603 1.00 91.38 67 LYS A CA 1
ATOM 519 C C . LYS A 1 67 ? 12.970 12.388 -34.121 1.00 91.38 67 LYS A C 1
ATOM 521 O O . LYS A 1 67 ? 13.904 12.719 -34.846 1.00 91.38 67 LYS A O 1
ATOM 526 N N . LYS A 1 68 ? 12.023 13.259 -33.743 1.00 94.62 68 LYS A N 1
ATOM 527 C CA . LYS A 1 68 ? 11.998 14.665 -34.196 1.00 94.62 68 LYS A CA 1
ATOM 528 C C . LYS A 1 68 ? 13.223 15.449 -33.729 1.00 94.62 68 LYS A C 1
ATOM 530 O O . LYS A 1 68 ? 13.732 16.271 -34.483 1.00 94.62 68 LYS A O 1
ATOM 535 N N . LYS A 1 69 ? 13.678 15.211 -32.495 1.00 93.12 69 LYS A N 1
ATOM 536 C CA . LYS A 1 69 ? 14.812 15.929 -31.895 1.00 93.12 69 LYS A CA 1
ATOM 537 C C . LYS A 1 69 ? 16.146 15.187 -32.004 1.00 93.12 69 LYS A C 1
ATOM 539 O O . LYS A 1 69 ? 17.142 15.721 -31.534 1.00 93.12 69 LYS A O 1
ATOM 544 N N . LYS A 1 70 ? 16.170 13.991 -32.606 1.00 91.94 70 LYS A N 1
ATOM 545 C CA . LYS A 1 70 ? 17.346 13.108 -32.696 1.00 91.94 70 LYS A CA 1
ATOM 546 C C . LYS A 1 70 ? 18.055 12.953 -31.342 1.00 91.94 70 LYS A C 1
ATOM 548 O O . LYS A 1 70 ? 19.268 13.128 -31.248 1.00 91.94 70 LYS A O 1
ATOM 553 N N . LEU A 1 71 ? 17.272 12.698 -30.288 1.00 91.69 71 LEU A N 1
ATOM 554 C CA . LEU A 1 71 ? 17.811 12.564 -28.933 1.00 91.69 71 LEU A CA 1
ATOM 555 C C . LEU A 1 71 ? 18.760 11.368 -28.868 1.00 91.69 71 LEU A C 1
ATOM 557 O O . LEU A 1 71 ? 18.459 10.312 -29.422 1.00 91.69 71 LEU A O 1
ATOM 561 N N . GLN A 1 72 ? 19.883 11.553 -28.181 1.00 92.19 72 GLN A N 1
ATOM 562 C CA . GLN A 1 72 ? 20.819 10.477 -27.892 1.00 92.19 72 GLN A CA 1
ATOM 563 C C . GLN A 1 72 ? 20.435 9.812 -26.569 1.00 92.19 72 GLN A C 1
ATOM 565 O O . GLN A 1 72 ? 20.040 10.522 -25.634 1.00 92.19 72 GLN A O 1
ATOM 570 N N . PRO A 1 73 ? 20.526 8.480 -26.488 1.00 93.31 73 PRO A N 1
ATOM 571 C CA . PRO A 1 73 ? 20.334 7.790 -25.231 1.00 93.31 73 PRO A CA 1
ATOM 572 C C . PRO A 1 73 ? 21.466 8.119 -24.251 1.00 93.31 73 PRO A C 1
ATOM 574 O O . PRO A 1 73 ? 22.553 8.558 -24.636 1.00 93.31 73 PRO A O 1
ATOM 577 N N . LEU A 1 74 ? 21.199 7.919 -22.967 1.00 92.50 74 LEU A N 1
ATOM 578 C CA . LEU A 1 74 ? 22.191 8.030 -21.912 1.00 92.50 74 LEU A CA 1
ATOM 579 C C . LEU A 1 74 ? 23.242 6.933 -22.093 1.00 92.50 74 LEU A C 1
ATOM 581 O O . LEU A 1 74 ? 22.917 5.766 -22.308 1.00 92.50 74 LEU A O 1
ATOM 585 N N . MET A 1 75 ? 24.509 7.319 -21.986 1.00 90.94 75 MET A N 1
ATOM 586 C CA . MET A 1 75 ? 25.624 6.384 -22.073 1.00 90.94 75 MET A CA 1
ATOM 587 C C . MET A 1 75 ? 25.609 5.446 -20.862 1.00 90.94 75 MET A C 1
ATOM 589 O O . MET A 1 75 ? 25.579 5.916 -19.720 1.00 90.94 75 MET A O 1
ATOM 593 N N . VAL A 1 76 ? 25.654 4.136 -21.112 1.00 90.50 76 VAL A N 1
ATOM 594 C CA . VAL A 1 76 ? 25.745 3.103 -20.070 1.00 90.50 76 VAL A CA 1
ATOM 595 C C . VAL A 1 76 ? 26.933 3.402 -19.151 1.00 90.50 76 VAL A C 1
ATOM 597 O O . VAL A 1 76 ? 28.023 3.740 -19.614 1.00 90.50 76 VAL A O 1
ATOM 600 N N . GLY A 1 77 ? 26.706 3.342 -17.837 1.00 88.69 77 GLY A N 1
ATOM 601 C CA . GLY A 1 77 ? 27.725 3.643 -16.827 1.00 88.69 77 GLY A CA 1
ATOM 602 C C . GLY A 1 77 ? 28.050 5.131 -16.629 1.00 88.69 77 GLY A C 1
ATOM 603 O O . GLY A 1 77 ? 28.937 5.446 -15.842 1.00 88.69 77 GLY A O 1
ATOM 604 N N . SER A 1 78 ? 27.364 6.060 -17.309 1.00 91.31 78 SER A N 1
ATOM 605 C CA . SER A 1 78 ? 27.414 7.485 -16.936 1.00 91.31 78 SER A CA 1
ATOM 606 C C . SER A 1 78 ? 26.634 7.746 -15.643 1.00 91.31 78 SER A C 1
ATOM 608 O O . SER A 1 78 ? 25.672 7.036 -15.357 1.00 91.31 78 SER A O 1
ATOM 610 N N . ASP A 1 79 ? 26.979 8.798 -14.894 1.00 91.44 79 ASP A N 1
ATOM 611 C CA . ASP A 1 79 ? 26.306 9.135 -13.625 1.00 91.44 79 ASP A CA 1
ATOM 612 C C . ASP A 1 79 ? 24.787 9.296 -13.781 1.00 91.44 79 ASP A C 1
ATOM 614 O O . ASP A 1 79 ? 24.011 8.824 -12.953 1.00 91.44 79 ASP A O 1
ATOM 618 N N . ALA A 1 80 ? 24.347 9.918 -14.879 1.00 90.75 80 ALA A N 1
ATOM 619 C CA . ALA A 1 80 ? 22.928 10.080 -15.184 1.00 90.75 80 ALA A CA 1
ATOM 620 C C . ALA A 1 80 ? 22.233 8.735 -15.461 1.00 90.75 80 ALA A C 1
ATOM 622 O O . ALA A 1 80 ? 21.093 8.541 -15.053 1.00 90.75 80 ALA A O 1
ATOM 623 N N . TRP A 1 81 ? 22.917 7.799 -16.129 1.00 93.50 81 TRP A N 1
ATOM 624 C CA . TRP A 1 81 ? 22.400 6.451 -16.374 1.00 93.50 81 TRP A CA 1
ATOM 625 C C . TRP A 1 81 ? 22.351 5.623 -15.081 1.00 93.50 81 TRP A C 1
ATOM 627 O O . TRP A 1 81 ? 21.360 4.947 -14.815 1.00 93.50 81 TRP A O 1
ATOM 637 N N . LEU A 1 82 ? 23.385 5.720 -14.240 1.00 92.69 82 LEU A N 1
ATOM 638 C CA . LEU A 1 82 ? 23.443 5.034 -12.946 1.00 92.69 82 LEU A CA 1
ATOM 639 C C . LEU A 1 82 ? 22.354 5.529 -11.988 1.00 92.69 82 LEU A C 1
ATOM 641 O O . LEU A 1 82 ? 21.726 4.716 -11.315 1.00 92.69 82 LEU A O 1
ATOM 645 N N . ALA A 1 83 ? 22.076 6.836 -11.965 1.00 92.00 83 ALA A N 1
ATOM 646 C CA . ALA A 1 83 ? 20.976 7.394 -11.181 1.00 92.00 83 ALA A CA 1
ATOM 647 C C . ALA A 1 83 ? 19.610 6.805 -11.587 1.00 92.00 83 ALA A C 1
ATOM 649 O O . ALA A 1 83 ? 18.796 6.493 -10.717 1.00 92.00 83 ALA A O 1
ATOM 650 N N . HIS A 1 84 ? 19.381 6.595 -12.889 1.00 92.31 84 HIS A N 1
ATOM 651 C CA . HIS A 1 84 ? 18.181 5.917 -13.400 1.00 92.31 84 HIS A CA 1
ATOM 652 C C . HIS A 1 84 ? 18.087 4.467 -12.959 1.00 92.31 84 HIS A C 1
ATOM 654 O O . HIS A 1 84 ? 17.040 4.025 -12.490 1.00 92.31 84 HIS A O 1
ATOM 660 N N . MET A 1 85 ? 19.182 3.727 -13.097 1.00 92.81 85 MET A N 1
ATOM 661 C CA . MET A 1 85 ? 19.225 2.326 -12.693 1.00 92.81 85 MET A CA 1
ATOM 662 C C . MET A 1 85 ? 18.997 2.151 -11.193 1.00 92.81 85 MET A C 1
ATOM 664 O O . MET A 1 85 ? 18.316 1.214 -10.782 1.00 92.81 85 MET A O 1
ATOM 668 N N . GLU A 1 86 ? 19.491 3.077 -10.374 1.00 93.31 86 GLU A N 1
ATOM 669 C CA . GLU A 1 86 ? 19.240 3.077 -8.934 1.00 93.31 86 GLU A CA 1
ATOM 670 C C . GLU A 1 86 ? 17.753 3.310 -8.606 1.00 93.31 86 GLU A C 1
ATOM 672 O O . GLU A 1 86 ? 17.211 2.699 -7.684 1.00 93.31 86 GLU A O 1
ATOM 677 N N . GLU A 1 87 ? 17.053 4.160 -9.366 1.00 93.06 87 GLU A N 1
ATOM 678 C CA . GLU A 1 87 ? 15.600 4.340 -9.229 1.00 93.06 87 GLU A CA 1
ATOM 679 C C . GLU A 1 87 ? 14.838 3.046 -9.566 1.00 93.06 87 GLU A C 1
ATOM 681 O O . GLU A 1 87 ? 13.956 2.628 -8.809 1.00 93.06 87 GLU A O 1
ATOM 686 N N . ILE A 1 88 ? 15.225 2.371 -10.654 1.00 93.12 88 ILE A N 1
ATOM 687 C CA . ILE A 1 88 ? 14.659 1.073 -11.056 1.00 93.12 88 ILE A CA 1
ATOM 688 C C . ILE A 1 88 ? 14.905 0.022 -9.978 1.00 93.12 88 ILE A C 1
ATOM 690 O O . ILE A 1 88 ? 13.978 -0.685 -9.584 1.00 93.12 88 ILE A O 1
ATOM 694 N N . TYR A 1 89 ? 16.124 -0.051 -9.447 1.00 94.62 89 TYR A N 1
ATOM 695 C CA . TYR A 1 89 ? 16.471 -0.987 -8.386 1.00 94.62 89 TYR A CA 1
ATOM 696 C C . TYR A 1 89 ? 15.648 -0.756 -7.114 1.00 94.62 89 TYR A C 1
ATOM 698 O O . TYR A 1 89 ? 15.140 -1.709 -6.517 1.00 94.62 89 TYR A O 1
ATOM 706 N N . LYS A 1 90 ? 15.443 0.504 -6.710 1.00 94.31 90 LYS A N 1
ATOM 707 C CA . LYS A 1 90 ? 14.582 0.839 -5.565 1.00 94.31 90 LYS A CA 1
ATOM 708 C C . LYS A 1 90 ? 13.144 0.376 -5.774 1.00 94.31 90 LYS A C 1
ATOM 710 O O . LYS A 1 90 ? 12.571 -0.196 -4.846 1.00 94.31 90 LYS A O 1
ATOM 715 N N . ARG A 1 91 ? 12.582 0.583 -6.971 1.00 93.38 91 ARG A N 1
ATOM 716 C CA . ARG A 1 91 ? 11.247 0.077 -7.324 1.00 93.38 91 ARG A CA 1
ATOM 717 C C . ARG A 1 91 ? 11.212 -1.449 -7.291 1.00 93.38 91 ARG A C 1
ATOM 719 O O . ARG A 1 91 ? 10.393 -2.001 -6.571 1.00 93.38 91 ARG A O 1
ATOM 726 N N . HIS A 1 92 ? 12.162 -2.119 -7.940 1.00 94.88 92 HIS A N 1
ATOM 727 C CA . HIS A 1 92 ? 12.268 -3.579 -7.925 1.00 94.88 92 HIS A CA 1
ATOM 728 C C . HIS A 1 92 ? 12.318 -4.144 -6.496 1.00 94.88 92 HIS A C 1
ATOM 730 O O . HIS A 1 92 ? 11.638 -5.116 -6.171 1.00 94.88 92 HIS A O 1
ATOM 736 N N . LYS A 1 93 ? 13.085 -3.510 -5.601 1.00 95.56 93 LYS A N 1
ATOM 737 C CA . LYS A 1 93 ? 13.166 -3.907 -4.192 1.00 95.56 93 LYS A CA 1
ATOM 738 C C . LYS A 1 93 ? 11.845 -3.698 -3.447 1.00 95.56 93 LYS A C 1
ATOM 740 O O . LYS A 1 93 ? 11.518 -4.500 -2.573 1.00 95.56 93 LYS A O 1
ATOM 745 N N . ALA A 1 94 ? 11.114 -2.626 -3.748 1.00 96.12 94 ALA A N 1
ATOM 746 C CA . ALA A 1 94 ? 9.788 -2.386 -3.186 1.00 96.12 94 ALA A CA 1
ATOM 747 C C . ALA A 1 94 ? 8.779 -3.435 -3.675 1.00 96.12 94 ALA A C 1
ATOM 749 O O . ALA A 1 94 ? 8.110 -4.044 -2.844 1.00 96.12 94 ALA A O 1
ATOM 750 N N . ASP A 1 95 ? 8.759 -3.719 -4.978 1.00 95.69 95 ASP A N 1
ATOM 751 C CA . ASP A 1 95 ? 7.875 -4.718 -5.588 1.00 95.69 95 ASP A CA 1
ATOM 752 C C . ASP A 1 95 ? 8.160 -6.115 -5.029 1.00 95.69 95 ASP A C 1
ATOM 754 O O . ASP A 1 95 ? 7.245 -6.832 -4.635 1.00 95.69 95 ASP A O 1
ATOM 758 N N . LYS A 1 96 ? 9.440 -6.484 -4.889 1.00 96.38 96 LYS A N 1
ATOM 759 C CA . LYS A 1 96 ? 9.837 -7.754 -4.271 1.00 96.38 96 LYS A CA 1
ATOM 760 C C . LYS A 1 96 ? 9.306 -7.883 -2.842 1.00 96.38 96 LYS A C 1
ATOM 762 O O . LYS A 1 96 ? 8.700 -8.896 -2.511 1.00 96.38 96 LYS A O 1
ATOM 767 N N . ARG A 1 97 ? 9.486 -6.850 -2.009 1.00 97.31 97 ARG A N 1
ATOM 768 C CA . ARG A 1 97 ? 8.967 -6.833 -0.628 1.00 97.31 97 ARG A CA 1
ATOM 769 C C . ARG A 1 97 ? 7.445 -6.926 -0.586 1.00 97.31 97 ARG A C 1
ATOM 771 O O . ARG A 1 97 ? 6.902 -7.601 0.282 1.00 97.31 97 ARG A O 1
ATOM 778 N N . HIS A 1 98 ? 6.765 -6.234 -1.494 1.00 95.00 98 HIS A N 1
ATOM 779 C CA . HIS A 1 98 ? 5.314 -6.283 -1.606 1.00 95.00 98 HIS A CA 1
ATOM 780 C C . HIS A 1 98 ? 4.834 -7.688 -1.999 1.00 95.00 98 HIS A C 1
ATOM 782 O O . HIS A 1 98 ? 3.969 -8.237 -1.327 1.00 95.00 98 HIS A O 1
ATOM 788 N N . ASN A 1 99 ? 5.472 -8.329 -2.980 1.00 96.06 99 ASN A N 1
ATOM 789 C CA . ASN A 1 99 ? 5.144 -9.695 -3.396 1.00 96.06 99 ASN A CA 1
ATOM 790 C C . ASN A 1 99 ? 5.410 -10.730 -2.292 1.00 96.06 99 ASN A C 1
ATOM 792 O O . ASN A 1 99 ? 4.599 -11.627 -2.075 1.00 96.06 99 ASN A O 1
ATOM 796 N N . GLU A 1 100 ? 6.518 -10.599 -1.556 1.00 97.50 100 GLU A N 1
ATOM 797 C CA . GLU A 1 100 ? 6.808 -11.441 -0.384 1.00 97.50 100 GLU A CA 1
ATOM 798 C C . GLU A 1 100 ? 5.728 -11.283 0.700 1.00 97.50 100 GLU A C 1
ATOM 800 O O . GLU A 1 100 ? 5.281 -12.268 1.290 1.00 97.50 100 GLU A O 1
ATOM 805 N N . LYS A 1 101 ? 5.265 -10.048 0.928 1.00 96.56 101 LYS A N 1
ATOM 806 C CA . LYS A 1 101 ? 4.179 -9.730 1.861 1.00 96.56 101 LYS A CA 1
ATOM 807 C C . LYS A 1 101 ? 2.843 -10.335 1.405 1.00 96.56 101 LYS A C 1
ATOM 809 O O . LYS A 1 101 ? 2.174 -10.978 2.210 1.00 96.56 101 LYS A O 1
ATOM 814 N N . LEU A 1 102 ? 2.490 -10.202 0.125 1.00 95.88 102 LEU A N 1
ATOM 815 C CA . LEU A 1 102 ? 1.291 -10.815 -0.460 1.00 95.88 102 LEU A CA 1
ATOM 816 C C . LEU A 1 102 ? 1.309 -12.342 -0.350 1.00 95.88 102 LEU A C 1
ATOM 818 O O . LEU A 1 102 ? 0.295 -12.949 -0.005 1.00 95.88 102 LEU A O 1
ATOM 822 N N . LEU A 1 103 ? 2.462 -12.974 -0.583 1.00 97.25 103 LEU A N 1
ATOM 823 C CA . LEU A 1 103 ? 2.621 -14.415 -0.401 1.00 97.25 103 LEU A CA 1
ATOM 824 C C . LEU A 1 103 ? 2.387 -14.818 1.061 1.00 97.25 103 LEU A C 1
ATOM 826 O O . LEU A 1 103 ? 1.649 -15.765 1.329 1.00 97.25 103 LEU A O 1
ATOM 830 N N . ALA A 1 104 ? 2.966 -14.079 2.011 1.00 97.94 104 ALA A N 1
ATOM 831 C CA . ALA A 1 104 ? 2.753 -14.325 3.434 1.00 97.94 104 ALA A CA 1
ATOM 832 C C . ALA A 1 104 ? 1.272 -14.188 3.828 1.00 97.94 104 ALA A C 1
ATOM 834 O O . ALA A 1 104 ? 0.764 -15.008 4.591 1.00 97.94 104 ALA A O 1
ATOM 835 N N . TYR A 1 105 ? 0.559 -13.202 3.276 1.00 96.94 105 TYR A N 1
ATOM 836 C CA . TYR A 1 105 ? -0.883 -13.048 3.481 1.00 96.94 105 TYR A CA 1
ATOM 837 C C . TYR A 1 105 ? -1.688 -14.183 2.869 1.00 96.94 105 TYR A C 1
ATOM 839 O O . TYR A 1 105 ? -2.583 -14.706 3.528 1.00 96.94 105 TYR A O 1
ATOM 847 N N . SER A 1 106 ? -1.345 -14.600 1.652 1.00 96.25 106 SER A N 1
ATOM 848 C CA . SER A 1 106 ? -2.008 -15.715 0.966 1.00 96.25 106 SER A CA 1
ATOM 849 C C . SER A 1 106 ? -1.917 -16.997 1.790 1.00 96.25 106 SER A C 1
ATOM 851 O O . SER A 1 106 ? -2.911 -17.694 1.960 1.00 96.25 106 SER A O 1
ATOM 853 N N . ILE A 1 107 ? -0.747 -17.260 2.386 1.00 97.50 107 ILE A N 1
ATOM 854 C CA . ILE A 1 107 ? -0.533 -18.389 3.301 1.00 97.50 107 ILE A CA 1
ATOM 855 C C . ILE A 1 107 ? -1.319 -18.199 4.606 1.00 97.50 107 ILE A C 1
ATOM 857 O O . ILE A 1 107 ? -1.985 -19.125 5.057 1.00 97.50 107 ILE A O 1
ATOM 861 N N . LYS A 1 108 ? -1.257 -17.008 5.220 1.00 97.25 108 LYS A N 1
ATOM 862 C CA . LYS A 1 108 ? -1.949 -16.700 6.486 1.00 97.25 108 LYS A CA 1
ATOM 863 C C . LYS A 1 108 ? -3.462 -16.902 6.380 1.00 97.25 108 LYS A C 1
ATOM 865 O O . LYS A 1 108 ? -4.078 -17.404 7.316 1.00 97.25 108 LYS A O 1
ATOM 870 N N . TRP A 1 109 ? -4.053 -16.466 5.273 1.00 94.88 109 TRP A N 1
ATOM 871 C CA . TRP A 1 109 ? -5.500 -16.453 5.065 1.00 94.88 109 TRP A CA 1
ATOM 872 C C . TRP A 1 109 ? -6.028 -17.625 4.235 1.00 94.88 109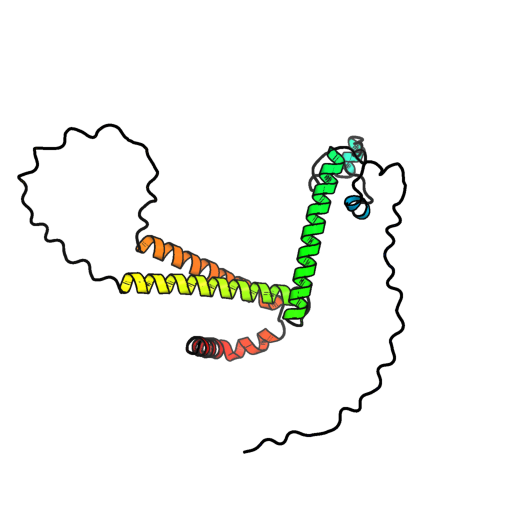 TRP A C 1
ATOM 874 O O . TRP A 1 109 ? -7.249 -17.723 4.085 1.00 94.88 109 TRP A O 1
ATOM 884 N N . ASP A 1 110 ? -5.131 -18.473 3.723 1.00 95.75 110 ASP A N 1
ATOM 885 C CA . ASP A 1 110 ? -5.412 -19.621 2.853 1.00 95.75 110 ASP A CA 1
ATOM 886 C C . ASP A 1 110 ? -6.329 -19.253 1.673 1.00 95.75 110 ASP A C 1
ATOM 888 O O . ASP A 1 110 ? -7.430 -19.773 1.494 1.00 95.75 110 ASP A O 1
ATOM 892 N N . THR A 1 111 ? -5.919 -18.240 0.909 1.00 92.19 111 THR A N 1
ATOM 893 C CA . THR A 1 111 ? -6.692 -17.693 -0.218 1.00 92.19 111 THR A CA 1
ATOM 894 C C . THR A 1 111 ? -5.757 -17.077 -1.259 1.00 92.19 111 THR A C 1
ATOM 896 O O . THR A 1 111 ? -4.558 -16.934 -1.018 1.00 92.19 111 THR A O 1
ATOM 899 N N . ASP A 1 112 ? -6.287 -16.719 -2.431 1.00 93.94 112 ASP A N 1
ATOM 900 C CA . ASP A 1 112 ? -5.528 -16.001 -3.459 1.00 93.94 112 ASP A CA 1
ATOM 901 C C . ASP A 1 112 ? -5.002 -14.631 -2.969 1.00 93.94 112 ASP A C 1
ATOM 903 O O . ASP A 1 112 ? -5.594 -14.044 -2.057 1.00 93.94 112 ASP A O 1
ATOM 907 N N . PRO A 1 113 ? -3.916 -14.106 -3.571 1.00 93.31 113 PRO A N 1
ATOM 908 C CA . PRO A 1 113 ? -3.262 -12.878 -3.116 1.00 93.31 113 PRO A CA 1
ATOM 909 C C . PRO A 1 113 ? -4.185 -11.667 -2.992 1.00 93.31 113 PRO A C 1
ATOM 911 O O . PRO A 1 113 ? -4.120 -10.973 -1.978 1.00 93.31 113 PRO A O 1
ATOM 914 N N . ASP A 1 114 ? -5.076 -11.453 -3.960 1.00 90.38 114 ASP A N 1
ATOM 915 C CA . ASP A 1 114 ? -5.968 -10.291 -3.986 1.00 90.38 114 ASP A CA 1
ATOM 916 C C . ASP A 1 114 ? -6.962 -10.348 -2.814 1.00 90.38 114 ASP A C 1
ATOM 918 O O . ASP A 1 114 ? -7.144 -9.382 -2.067 1.00 90.38 114 ASP A O 1
ATOM 922 N N . ARG A 1 115 ? -7.578 -11.518 -2.582 1.00 91.19 115 ARG A N 1
ATOM 923 C CA . ARG A 1 115 ? -8.453 -11.724 -1.415 1.00 91.19 115 ARG A CA 1
ATOM 924 C C . ARG A 1 115 ? -7.680 -11.682 -0.096 1.00 91.19 115 ARG A C 1
ATOM 926 O O . ARG A 1 115 ? -8.247 -11.273 0.918 1.00 91.19 115 ARG A O 1
ATOM 933 N N . ALA A 1 116 ? -6.430 -12.136 -0.075 1.00 93.38 116 ALA A N 1
ATOM 934 C CA . ALA A 1 116 ? -5.606 -12.163 1.128 1.00 93.38 116 ALA A CA 1
ATOM 935 C C . ALA A 1 116 ? -5.189 -10.755 1.567 1.00 93.38 116 ALA A C 1
ATOM 937 O O . ALA A 1 116 ? -5.287 -10.435 2.751 1.00 93.38 116 ALA A O 1
ATOM 938 N N . GLU A 1 117 ? -4.784 -9.911 0.617 1.00 93.69 117 GLU A N 1
ATOM 939 C CA . GLU A 1 117 ? -4.506 -8.494 0.852 1.00 93.69 117 GLU A CA 1
ATOM 940 C C . GLU A 1 117 ? -5.747 -7.783 1.387 1.00 93.69 117 GLU A C 1
ATOM 942 O O . GLU A 1 117 ? -5.694 -7.181 2.457 1.00 93.69 117 GLU A O 1
ATOM 947 N N . TYR A 1 118 ? -6.898 -7.973 0.734 1.00 92.12 118 TYR A N 1
ATOM 948 C CA . TYR A 1 118 ? -8.164 -7.399 1.189 1.00 92.12 118 TYR A CA 1
ATOM 949 C C . TYR A 1 118 ? -8.506 -7.777 2.641 1.00 92.12 118 TYR A C 1
ATOM 951 O O . TYR A 1 118 ? -8.984 -6.941 3.417 1.00 92.12 118 TYR A O 1
ATOM 959 N N . ARG A 1 119 ? -8.286 -9.041 3.029 1.00 91.81 119 ARG A N 1
ATOM 960 C CA . ARG A 1 119 ? -8.523 -9.513 4.404 1.00 91.81 119 ARG A CA 1
ATOM 961 C C . ARG A 1 119 ? -7.564 -8.880 5.401 1.00 91.81 119 ARG A C 1
ATOM 963 O O . ARG A 1 119 ? -8.001 -8.521 6.493 1.00 91.81 119 ARG A O 1
ATOM 970 N N . GLU A 1 120 ? -6.293 -8.731 5.042 1.00 94.75 120 GLU A N 1
ATOM 971 C CA . GLU A 1 120 ? -5.340 -8.063 5.921 1.00 94.75 120 GLU A CA 1
ATOM 972 C C . GLU A 1 120 ? -5.678 -6.581 6.096 1.00 94.75 120 GLU A C 1
ATOM 974 O O . GLU A 1 120 ? -5.719 -6.101 7.228 1.00 94.75 120 GLU A O 1
ATOM 979 N N . ASP A 1 121 ? -5.997 -5.881 5.010 1.00 92.94 121 ASP A N 1
ATOM 980 C CA . ASP A 1 121 ? -6.415 -4.481 5.066 1.00 92.94 121 ASP A CA 1
ATOM 981 C C . ASP A 1 121 ? -7.687 -4.325 5.907 1.00 92.94 121 ASP A C 1
ATOM 983 O O . ASP A 1 121 ? -7.784 -3.418 6.732 1.00 92.94 121 ASP A O 1
ATOM 987 N N . SER A 1 122 ? -8.632 -5.269 5.789 1.00 91.44 122 SER A N 1
ATOM 988 C CA . SER A 1 122 ? -9.839 -5.301 6.628 1.00 91.44 122 SER A CA 1
ATOM 989 C C . SER A 1 122 ? -9.491 -5.409 8.112 1.00 91.44 122 SER A C 1
ATOM 991 O O . SER A 1 122 ? -10.065 -4.703 8.941 1.00 91.44 122 SER A O 1
ATOM 993 N N . LEU A 1 123 ? -8.558 -6.303 8.451 1.00 92.19 123 LEU A N 1
ATOM 994 C CA . LEU A 1 123 ? -8.100 -6.500 9.822 1.00 92.19 123 LEU A CA 1
ATOM 995 C C . LEU A 1 123 ? -7.402 -5.242 10.351 1.00 92.19 123 LEU A C 1
ATOM 997 O O . LEU A 1 123 ? -7.681 -4.828 11.473 1.00 92.19 123 LEU A O 1
ATOM 1001 N N . MET A 1 124 ? -6.536 -4.624 9.548 1.00 94.12 124 MET A N 1
ATOM 1002 C CA . MET A 1 124 ? -5.821 -3.402 9.911 1.00 94.12 124 MET A CA 1
ATOM 1003 C C . MET A 1 124 ? -6.794 -2.254 10.201 1.00 94.12 124 MET A C 1
ATOM 1005 O O . MET A 1 124 ? -6.727 -1.666 11.278 1.00 94.12 124 MET A O 1
ATOM 1009 N N . ILE A 1 125 ? -7.743 -1.992 9.298 1.00 92.25 125 ILE A N 1
ATOM 1010 C CA . ILE A 1 125 ? -8.751 -0.933 9.464 1.00 92.25 125 ILE A CA 1
ATOM 1011 C C . ILE A 1 125 ? -9.589 -1.175 10.727 1.00 92.25 125 ILE A C 1
ATOM 1013 O O . ILE A 1 125 ? -9.846 -0.250 11.498 1.00 92.25 125 ILE A O 1
ATOM 1017 N N . LEU A 1 126 ? -9.990 -2.425 10.980 1.00 91.06 126 LEU A N 1
ATOM 1018 C CA . LEU A 1 126 ? -10.756 -2.780 12.174 1.00 91.06 126 LEU A CA 1
ATOM 1019 C C . LEU A 1 126 ? -9.951 -2.568 13.464 1.00 91.06 126 LEU A C 1
ATOM 1021 O O . LEU A 1 126 ? -10.496 -2.090 14.462 1.00 91.06 126 LEU A O 1
ATOM 1025 N N . MET A 1 127 ? -8.659 -2.905 13.452 1.00 94.69 127 MET A N 1
ATOM 1026 C CA . MET A 1 127 ? -7.761 -2.654 14.579 1.00 94.69 127 MET A CA 1
ATOM 1027 C C . MET A 1 127 ? -7.586 -1.154 14.834 1.00 94.69 127 MET A C 1
ATOM 1029 O O . MET A 1 127 ? -7.680 -0.726 15.982 1.00 94.69 127 MET A O 1
ATOM 1033 N N . GLU A 1 128 ? -7.381 -0.349 13.790 1.00 94.75 128 GLU A N 1
ATOM 1034 C CA . GLU A 1 128 ? -7.250 1.110 13.905 1.00 94.75 128 GLU A CA 1
ATOM 1035 C C . GLU A 1 128 ? -8.522 1.757 14.457 1.00 94.75 128 GLU A C 1
ATOM 1037 O O . GLU A 1 128 ? -8.448 2.539 15.407 1.00 94.75 128 GLU A O 1
ATOM 1042 N N . TYR A 1 129 ? -9.692 1.364 13.942 1.00 94.25 129 TYR A N 1
ATOM 1043 C CA . TYR A 1 129 ? -10.982 1.796 14.479 1.00 94.25 129 TYR A CA 1
ATOM 1044 C C . TYR A 1 129 ? -11.125 1.445 15.963 1.00 94.25 129 TYR A C 1
ATOM 1046 O O . TYR A 1 129 ? -11.483 2.297 16.774 1.00 94.25 129 TYR A O 1
ATOM 1054 N N . THR A 1 130 ? -10.815 0.198 16.330 1.00 94.88 130 THR A N 1
ATOM 1055 C CA . THR A 1 130 ? -10.951 -0.280 17.712 1.00 94.88 130 THR A CA 1
ATOM 1056 C C . THR A 1 130 ? -10.028 0.486 18.658 1.00 94.88 130 THR A C 1
ATOM 1058 O O . THR A 1 130 ? -10.464 0.888 19.736 1.00 94.88 130 THR A O 1
ATOM 1061 N N . ASN A 1 131 ? -8.784 0.742 18.247 1.00 96.00 131 ASN A N 1
ATOM 1062 C CA . ASN A 1 131 ? -7.831 1.532 19.026 1.00 96.00 131 ASN A CA 1
ATOM 1063 C C . ASN A 1 131 ? -8.319 2.976 19.203 1.00 96.00 131 ASN A C 1
ATOM 1065 O O . ASN A 1 131 ? -8.388 3.461 20.328 1.00 96.00 131 ASN A O 1
ATOM 1069 N N . ALA A 1 132 ? -8.740 3.635 18.119 1.00 96.56 132 ALA A N 1
ATOM 1070 C CA . ALA A 1 132 ? -9.254 5.002 18.181 1.00 96.56 132 ALA A CA 1
ATOM 1071 C C . ALA A 1 132 ? -10.504 5.106 19.070 1.00 96.56 132 ALA A C 1
ATOM 1073 O O . ALA A 1 132 ? -10.643 6.042 19.860 1.00 96.56 132 ALA A O 1
ATOM 1074 N N . PHE A 1 133 ? -11.406 4.125 18.971 1.00 96.44 133 PHE A N 1
ATOM 1075 C CA . PHE A 1 133 ? -12.600 4.060 19.806 1.00 96.44 133 PHE A CA 1
ATOM 1076 C C . PHE A 1 133 ? -12.245 3.853 21.281 1.00 96.44 133 PHE A C 1
ATOM 1078 O O . PHE A 1 133 ? -12.813 4.512 22.154 1.00 96.44 133 PHE A O 1
ATOM 1085 N N . HIS A 1 134 ? -11.280 2.976 21.566 1.00 96.62 134 HIS A N 1
ATOM 1086 C CA . HIS A 1 134 ? -10.796 2.748 22.921 1.00 96.62 134 HIS A CA 1
ATOM 1087 C C . HIS A 1 134 ? -10.187 4.015 23.529 1.00 96.62 134 HIS A C 1
A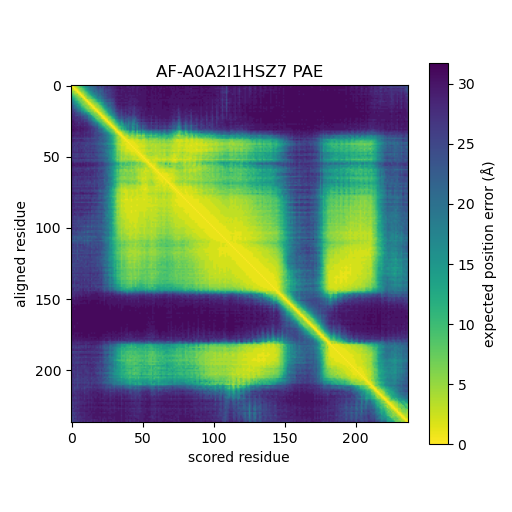TOM 1089 O O . HIS A 1 134 ? -10.566 4.392 24.637 1.00 96.62 134 HIS A O 1
ATOM 1095 N N . ASP A 1 135 ? -9.316 4.710 22.795 1.00 97.19 135 ASP A N 1
ATOM 1096 C CA . ASP A 1 135 ? -8.682 5.951 23.249 1.00 97.19 135 ASP A CA 1
ATOM 1097 C C . ASP A 1 135 ? -9.722 7.047 23.526 1.00 97.19 135 ASP A C 1
ATOM 1099 O O . ASP A 1 135 ? -9.662 7.746 24.544 1.00 97.19 135 ASP A O 1
ATOM 1103 N N . TYR A 1 136 ? -10.725 7.161 22.652 1.00 96.94 136 TYR A N 1
ATOM 1104 C CA . TYR A 1 136 ? -11.846 8.079 22.824 1.00 96.94 136 TYR A CA 1
ATOM 1105 C C . TYR A 1 136 ? -12.657 7.788 24.100 1.00 96.94 136 TYR A C 1
ATOM 1107 O O . TYR A 1 136 ? -12.895 8.693 24.909 1.00 96.94 136 TYR A O 1
ATOM 1115 N N . GLU A 1 137 ? -13.062 6.535 24.323 1.00 96.94 137 GLU A N 1
ATOM 1116 C CA . GLU A 1 137 ? -13.824 6.147 25.518 1.00 96.94 137 GLU A CA 1
ATOM 1117 C C . GLU A 1 137 ? -12.992 6.267 26.800 1.00 96.94 137 GLU A C 1
ATOM 1119 O O . GLU A 1 137 ? -13.486 6.762 27.818 1.00 96.94 137 GLU A O 1
ATOM 1124 N N . LEU A 1 138 ? -11.708 5.905 26.749 1.00 95.94 138 LEU A N 1
ATOM 1125 C CA . LEU A 1 138 ? -10.787 6.077 27.867 1.00 95.94 138 LEU A CA 1
ATOM 1126 C C . LEU A 1 138 ? -10.687 7.554 28.265 1.00 95.94 138 LEU A C 1
ATOM 1128 O O . LEU A 1 138 ? -10.755 7.883 29.453 1.00 95.94 138 LEU A O 1
ATOM 1132 N N . LYS A 1 139 ? -10.621 8.463 27.283 1.00 94.94 139 LYS A N 1
ATOM 1133 C CA . LYS A 1 139 ? -10.592 9.903 27.549 1.00 94.94 139 LYS A CA 1
ATOM 1134 C C . LYS A 1 139 ? -11.892 10.412 28.170 1.00 94.94 139 LYS A C 1
ATOM 1136 O O . LYS A 1 139 ? -11.851 11.230 29.093 1.00 94.94 139 LYS A O 1
ATOM 1141 N N . LYS A 1 140 ? -13.051 9.919 27.721 1.00 94.31 140 LYS A N 1
ATOM 1142 C CA . LYS A 1 140 ? -14.349 10.247 28.343 1.00 94.31 140 LYS A CA 1
ATOM 1143 C C . LYS A 1 140 ? -14.386 9.836 29.807 1.00 94.31 140 LYS A C 1
ATOM 1145 O O . LYS A 1 140 ? -14.824 10.624 30.645 1.00 94.31 140 LYS A O 1
ATOM 1150 N N . LEU A 1 141 ? -13.916 8.628 30.112 1.00 94.31 141 LEU A N 1
ATOM 1151 C CA . LEU A 1 141 ? -13.848 8.116 31.479 1.00 94.31 141 LEU A CA 1
ATOM 1152 C C . LEU A 1 141 ? -12.898 8.946 32.343 1.00 94.31 141 LEU A C 1
ATOM 1154 O O . LEU A 1 141 ? -13.253 9.311 33.463 1.00 94.31 141 LEU A O 1
ATOM 1158 N N . GLU A 1 142 ? -11.730 9.309 31.812 1.00 93.19 142 GLU A N 1
ATOM 1159 C CA . GLU A 1 142 ? -10.776 10.182 32.495 1.00 93.19 142 GLU A CA 1
ATOM 1160 C C . GLU A 1 142 ? -11.433 11.517 32.881 1.00 93.19 142 GLU A C 1
ATOM 1162 O O . GLU A 1 142 ? -11.370 11.922 34.040 1.00 93.19 142 GLU A O 1
ATOM 1167 N N . ILE A 1 143 ? -12.129 12.172 31.946 1.00 90.12 143 ILE A N 1
ATOM 1168 C CA . ILE A 1 143 ? -12.829 13.442 32.195 1.00 90.12 143 ILE A CA 1
ATOM 1169 C C . ILE A 1 143 ? -13.957 13.254 33.218 1.00 90.12 143 ILE A C 1
ATOM 1171 O O . ILE A 1 143 ? -14.082 14.056 34.142 1.00 90.12 143 ILE A O 1
ATOM 1175 N N . ALA A 1 144 ? -14.757 12.193 33.085 1.00 88.88 144 ALA A N 1
ATOM 1176 C CA . ALA A 1 144 ? -15.877 11.906 33.980 1.00 88.88 144 ALA A CA 1
ATOM 1177 C C . ALA A 1 144 ? -15.436 11.561 35.414 1.00 88.88 144 ALA A C 1
ATOM 1179 O O . ALA A 1 144 ? -16.162 11.848 36.363 1.00 88.88 144 ALA A O 1
ATOM 1180 N N . SER A 1 145 ? -14.248 10.972 35.585 1.00 90.06 145 SER A N 1
ATOM 1181 C CA . SER A 1 145 ? -13.682 10.642 36.900 1.00 90.06 145 SER A CA 1
ATOM 1182 C C . SER A 1 145 ? -13.137 11.852 37.667 1.00 90.06 145 SER A C 1
ATOM 1184 O O . SER A 1 145 ? -12.859 11.748 38.866 1.00 90.06 145 SER A O 1
ATOM 1186 N N . ARG A 1 146 ? -12.969 13.007 37.008 1.00 85.56 146 ARG A N 1
ATOM 1187 C CA . ARG A 1 146 ? -12.430 14.206 37.655 1.00 85.56 146 ARG A CA 1
ATOM 1188 C C . ARG A 1 146 ? -13.478 14.802 38.601 1.00 85.56 146 ARG A C 1
ATOM 1190 O O . ARG A 1 146 ? -14.641 14.943 38.221 1.00 85.56 146 ARG A O 1
ATOM 1197 N N . PRO A 1 147 ? -13.088 15.198 39.827 1.00 80.94 147 PRO A N 1
ATOM 1198 C CA . PRO A 1 147 ? -14.004 15.850 40.751 1.00 80.94 147 PRO A CA 1
ATOM 1199 C C . PRO A 1 147 ? -14.620 17.111 40.123 1.00 80.94 147 PRO A C 1
ATOM 1201 O O . PRO A 1 147 ? -13.907 17.851 39.436 1.00 80.94 147 PRO A O 1
ATOM 1204 N N . PRO A 1 148 ? -15.904 17.420 40.392 1.00 72.19 148 PRO A N 1
ATOM 1205 C CA . PRO A 1 148 ? -16.499 18.681 39.972 1.00 72.19 148 PRO A CA 1
ATOM 1206 C C . PRO A 1 148 ? -15.663 19.844 40.507 1.00 72.19 148 PRO A C 1
ATOM 1208 O O . PRO A 1 148 ? -15.319 19.876 41.693 1.00 72.19 148 PRO A O 1
ATOM 1211 N N . CYS A 1 149 ? -15.340 20.810 39.647 1.00 61.88 149 CYS A N 1
ATOM 1212 C CA . CYS A 1 149 ? -14.591 21.986 40.070 1.00 61.88 149 CYS A CA 1
ATOM 1213 C C . CYS A 1 149 ? -15.429 22.744 41.110 1.00 61.88 149 CYS A C 1
ATOM 1215 O O . CYS A 1 149 ? -16.511 23.245 40.797 1.00 61.88 149 CYS A O 1
ATOM 1217 N N . LEU A 1 150 ? -14.950 22.799 42.357 1.00 62.03 150 LEU A N 1
ATOM 1218 C CA . LEU A 1 150 ? -15.630 23.540 43.415 1.00 62.03 150 LEU A CA 1
ATOM 1219 C C . LEU A 1 150 ? -15.778 25.004 42.975 1.00 62.03 150 LEU A C 1
ATOM 1221 O O . LEU A 1 150 ? -14.823 25.572 42.431 1.00 62.03 150 LEU A O 1
ATOM 1225 N N . PRO A 1 151 ? -16.945 25.636 43.191 1.00 60.91 151 PRO A N 1
ATOM 1226 C CA . PRO A 1 151 ? -17.131 27.027 42.821 1.00 60.91 151 PRO A CA 1
ATOM 1227 C C . PRO A 1 151 ? -16.111 27.872 43.583 1.00 60.91 151 PRO A C 1
ATOM 1229 O O . PRO A 1 151 ? -16.161 27.983 44.807 1.00 60.91 151 PRO A O 1
ATOM 1232 N N . VAL A 1 152 ? -15.172 28.476 42.852 1.00 50.31 152 VAL A N 1
ATOM 1233 C CA . VAL A 1 152 ? -14.250 29.457 43.420 1.00 50.31 152 VAL A CA 1
ATOM 1234 C C . VAL A 1 152 ? -15.099 30.638 43.879 1.00 50.31 152 VAL A C 1
ATOM 1236 O O . VAL A 1 152 ? -15.593 31.424 43.067 1.00 50.31 152 VAL A O 1
ATOM 1239 N N . THR A 1 153 ? -15.292 30.762 45.191 1.00 45.00 153 THR A N 1
ATOM 1240 C CA . THR A 1 153 ? -15.881 31.944 45.817 1.00 45.00 153 THR A CA 1
ATOM 1241 C C . THR A 1 153 ? -15.088 33.170 45.373 1.00 45.00 153 THR A C 1
ATOM 1243 O O . THR A 1 153 ? -13.963 33.386 45.823 1.00 45.00 153 THR A O 1
ATOM 1246 N N . LYS A 1 154 ? -15.673 33.984 44.484 1.00 50.50 154 LYS A N 1
ATOM 1247 C CA . LYS A 1 154 ? -15.150 35.286 44.035 1.00 50.50 154 LYS A CA 1
ATOM 1248 C C . LYS A 1 154 ? -15.216 36.330 45.156 1.00 50.50 154 LYS A C 1
ATOM 1250 O O . LYS A 1 154 ? -15.777 37.401 44.975 1.00 50.50 154 LYS A O 1
ATOM 1255 N N . ASN A 1 155 ? -14.628 36.043 46.311 1.00 53.75 155 ASN A N 1
ATOM 1256 C CA . ASN A 1 155 ? -14.602 36.951 47.450 1.00 53.75 155 ASN A CA 1
ATOM 1257 C C . ASN A 1 155 ? -13.168 37.117 47.961 1.00 53.75 155 ASN A C 1
ATOM 1259 O O . ASN A 1 155 ? -12.833 36.629 49.032 1.00 53.75 155 ASN A O 1
ATOM 1263 N N . MET A 1 156 ? -12.323 37.854 47.234 1.00 40.94 156 MET A N 1
ATOM 1264 C CA . MET A 1 156 ? -11.177 38.539 47.848 1.00 40.94 156 MET A CA 1
ATOM 1265 C C . MET A 1 156 ? -11.022 39.950 47.273 1.00 40.94 156 MET A C 1
ATOM 1267 O O . MET A 1 156 ? -10.371 40.195 46.265 1.00 40.94 156 MET A O 1
ATOM 1271 N N . ASN A 1 157 ? -11.704 40.874 47.946 1.00 40.47 157 ASN A N 1
ATOM 1272 C CA . ASN A 1 157 ? -11.324 42.256 48.229 1.00 40.47 157 ASN A CA 1
ATOM 1273 C C . ASN A 1 157 ? -10.239 42.898 47.342 1.00 40.47 157 ASN A C 1
ATOM 1275 O O . ASN A 1 157 ? -9.034 42.738 47.544 1.00 40.47 157 ASN A O 1
ATOM 1279 N N . LYS A 1 158 ? -10.698 43.804 46.469 1.00 45.12 158 LYS A N 1
ATOM 1280 C CA . LYS A 1 158 ? -9.934 44.957 45.974 1.00 45.12 158 LYS A CA 1
ATOM 1281 C C . LYS A 1 158 ? -9.337 45.722 47.163 1.00 45.12 158 LYS A C 1
ATOM 1283 O O . LYS A 1 158 ? -10.057 46.496 47.784 1.00 45.12 158 LYS A O 1
ATOM 1288 N N . LYS A 1 159 ? -8.052 45.513 47.466 1.00 42.78 159 LYS A N 1
ATOM 1289 C CA . LYS A 1 159 ? -7.093 46.443 48.118 1.00 42.78 159 LYS A CA 1
ATOM 1290 C C . LYS A 1 159 ? -6.049 45.639 48.897 1.00 42.78 159 LYS A C 1
ATOM 1292 O O . LYS A 1 159 ? -6.214 45.422 50.090 1.00 42.78 159 LYS A O 1
ATOM 1297 N N . LYS A 1 160 ? -4.960 45.257 48.226 1.00 43.00 160 LYS A N 1
ATOM 1298 C CA . LYS A 1 160 ? -3.573 45.187 48.742 1.00 43.00 160 LYS A CA 1
ATOM 1299 C C . LYS A 1 160 ? -2.770 44.233 47.862 1.00 43.00 160 LYS A C 1
ATOM 1301 O O . LYS A 1 160 ? -2.638 43.067 48.181 1.00 43.00 160 LYS A O 1
ATOM 1306 N N . GLN A 1 161 ? -2.204 44.758 46.781 1.00 41.19 161 GLN A N 1
ATOM 1307 C CA . GLN A 1 161 ? -0.914 44.306 46.245 1.00 41.19 161 GLN A CA 1
ATOM 1308 C C . GLN A 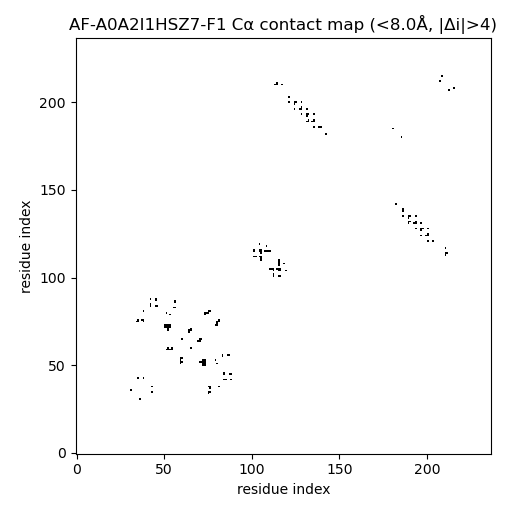1 161 ? -0.407 45.374 45.267 1.00 41.19 161 GLN A C 1
ATOM 1310 O O . GLN A 1 161 ? -0.289 45.194 44.065 1.00 41.19 161 GLN A O 1
ATOM 1315 N N . LYS A 1 162 ? -0.155 46.567 45.817 1.00 45.41 162 LYS A N 1
ATOM 1316 C CA . LYS A 1 162 ? 0.619 47.626 45.161 1.00 45.41 162 LYS A CA 1
ATOM 1317 C C . LYS A 1 162 ? 1.920 47.804 45.941 1.00 45.41 162 LYS A C 1
ATOM 1319 O O . LYS A 1 162 ? 2.118 48.821 46.591 1.00 45.41 162 LYS A O 1
ATOM 1324 N N . LYS A 1 163 ? 2.756 46.764 45.969 1.00 47.09 163 LYS A N 1
ATOM 1325 C CA . LYS A 1 163 ? 4.191 46.841 46.291 1.00 47.09 163 LYS A CA 1
ATOM 1326 C C . LYS A 1 163 ? 4.814 45.456 46.133 1.00 47.09 163 LYS A C 1
ATOM 1328 O O . LYS A 1 163 ? 4.299 44.510 46.712 1.00 47.09 163 LYS A O 1
ATOM 1333 N N . LYS A 1 164 ? 5.951 45.421 45.432 1.00 42.62 164 LYS A N 1
ATOM 1334 C CA . LYS A 1 164 ? 6.799 44.268 45.075 1.00 42.62 164 LYS A CA 1
ATOM 1335 C C . LYS A 1 164 ? 6.343 43.468 43.851 1.00 42.62 164 LYS A C 1
ATOM 1337 O O . LYS A 1 164 ? 5.666 42.460 43.967 1.00 42.62 164 LYS A O 1
ATOM 1342 N N . ASN A 1 165 ? 6.727 43.963 42.675 1.00 39.09 165 ASN A N 1
ATOM 1343 C CA . ASN A 1 165 ? 7.742 43.316 41.828 1.00 39.09 165 ASN A CA 1
ATOM 1344 C C . ASN A 1 165 ? 7.988 44.195 40.589 1.00 39.09 165 ASN A C 1
ATOM 1346 O O . ASN A 1 165 ? 7.472 43.954 39.508 1.00 39.09 165 ASN A O 1
ATOM 1350 N N . LYS A 1 166 ? 8.770 45.266 40.777 1.00 46.59 166 LYS A N 1
ATOM 1351 C CA . LYS A 1 166 ? 9.630 45.798 39.716 1.00 46.59 166 LYS A CA 1
ATOM 1352 C C . LYS A 1 166 ? 10.942 45.045 39.878 1.00 46.59 166 LYS A C 1
ATOM 1354 O O . LYS A 1 166 ? 11.646 45.371 40.826 1.00 46.59 166 LYS A O 1
ATOM 1359 N N . GLN A 1 167 ? 11.164 44.024 39.053 1.00 43.12 167 GLN A N 1
ATOM 1360 C CA . GLN A 1 167 ? 12.459 43.439 38.667 1.00 43.12 167 GLN A CA 1
ATOM 1361 C C . GLN A 1 167 ? 12.226 41.995 38.204 1.00 43.12 167 GLN A C 1
ATOM 1363 O O . GLN A 1 167 ? 12.347 41.065 38.993 1.00 43.12 167 GLN A O 1
ATOM 1368 N N . ALA A 1 168 ? 11.834 41.846 36.939 1.00 34.62 168 ALA A N 1
ATOM 1369 C CA . ALA A 1 168 ? 12.084 40.672 36.096 1.00 34.62 168 ALA A CA 1
ATOM 1370 C C . ALA A 1 168 ? 11.629 40.987 34.656 1.00 34.62 168 ALA A C 1
ATOM 1372 O O . ALA A 1 168 ? 10.889 40.225 34.047 1.00 34.62 168 ALA A O 1
ATOM 1373 N N . ASP A 1 169 ? 12.042 42.142 34.129 1.00 45.12 169 ASP A N 1
ATOM 1374 C CA . ASP A 1 169 ? 12.112 42.329 32.680 1.00 45.12 169 ASP A CA 1
ATOM 1375 C C . ASP A 1 169 ? 13.506 41.845 32.265 1.00 45.12 169 ASP A C 1
ATOM 1377 O O . ASP A 1 169 ? 14.487 42.254 32.890 1.00 45.12 169 ASP A O 1
ATOM 1381 N N . ASN A 1 170 ? 13.557 40.977 31.248 1.00 48.34 170 ASN A N 1
ATOM 1382 C CA . ASN A 1 170 ? 14.730 40.420 30.543 1.00 48.34 170 ASN A CA 1
ATOM 1383 C C . ASN A 1 170 ? 14.948 38.906 30.713 1.00 48.34 170 ASN A C 1
ATOM 1385 O O . ASN A 1 170 ? 15.972 38.469 31.227 1.00 48.34 170 ASN A O 1
ATOM 1389 N N . ALA A 1 171 ? 14.002 38.117 30.197 1.00 39.25 171 ALA A N 1
ATOM 1390 C CA . ALA A 1 171 ? 14.271 36.841 29.520 1.00 39.25 171 ALA A CA 1
ATOM 1391 C C . ALA A 1 171 ? 13.013 36.402 28.743 1.00 39.25 171 ALA A C 1
ATOM 1393 O O . ALA A 1 171 ? 12.351 35.431 29.094 1.00 39.25 171 ALA A O 1
ATOM 1394 N N . SER A 1 172 ? 12.640 37.145 27.693 1.00 42.50 172 SER A N 1
ATOM 1395 C CA . SER A 1 172 ? 11.719 36.620 26.674 1.00 42.50 172 SER A CA 1
ATOM 1396 C C . SER A 1 172 ? 12.507 35.715 25.734 1.00 42.50 172 SER A C 1
ATOM 1398 O O . SER A 1 172 ? 12.952 36.132 24.670 1.00 42.50 172 SER A O 1
ATOM 1400 N N . THR A 1 173 ? 12.701 34.469 26.150 1.00 36.03 173 THR A N 1
ATOM 1401 C CA . THR A 1 173 ? 12.924 33.368 25.216 1.00 36.03 173 THR A CA 1
ATOM 1402 C C . THR A 1 173 ? 11.546 32.773 24.969 1.00 36.03 173 THR A C 1
ATOM 1404 O O . THR A 1 173 ? 11.001 32.085 25.829 1.00 36.03 173 THR A O 1
ATOM 1407 N N . SER A 1 174 ? 10.932 33.116 23.834 1.00 43.69 174 SER A N 1
ATOM 1408 C CA . SER A 1 174 ? 9.674 32.510 23.404 1.00 43.69 174 SER A CA 1
ATOM 1409 C C . SER A 1 174 ? 9.941 31.063 22.993 1.00 43.69 174 SER A C 1
ATOM 1411 O O . SER A 1 174 ? 10.109 30.744 21.817 1.00 43.69 174 SER A O 1
ATOM 1413 N N . THR A 1 175 ? 9.997 30.174 23.973 1.00 36.69 175 THR A N 1
ATOM 1414 C CA . THR A 1 175 ? 9.647 28.779 23.735 1.00 36.69 175 THR A CA 1
ATOM 1415 C C . THR A 1 175 ? 8.141 28.773 23.463 1.00 36.69 175 THR A C 1
ATOM 1417 O O . THR A 1 175 ? 7.401 29.297 24.302 1.00 36.69 175 THR A O 1
ATOM 1420 N N . PRO A 1 176 ? 7.653 28.266 22.316 1.00 38.53 176 PRO A N 1
ATOM 1421 C CA . PRO A 1 176 ? 6.223 28.122 22.107 1.00 38.53 176 PRO A CA 1
ATOM 1422 C C . PRO A 1 176 ? 5.738 27.114 23.146 1.00 38.53 176 PRO A C 1
ATOM 1424 O O . PRO A 1 176 ? 6.016 25.921 23.063 1.00 38.53 176 PRO A O 1
ATOM 1427 N N . MET A 1 177 ? 5.091 27.624 24.188 1.00 38.50 177 MET A N 1
ATOM 1428 C CA . MET A 1 177 ? 4.376 26.799 25.142 1.00 38.50 177 MET A CA 1
ATOM 1429 C C . MET A 1 177 ? 3.329 26.040 24.316 1.00 38.50 177 MET A C 1
ATOM 1431 O O . MET A 1 177 ? 2.553 26.706 23.622 1.00 38.50 177 MET A O 1
ATOM 1435 N N . PRO A 1 178 ? 3.339 24.694 24.287 1.00 48.19 178 PRO A N 1
ATOM 1436 C CA . PRO A 1 178 ? 2.305 23.959 23.576 1.00 48.19 178 PRO A CA 1
ATOM 1437 C C . PRO A 1 178 ? 0.962 24.459 24.102 1.00 48.19 178 PRO A C 1
ATOM 1439 O O . PRO A 1 178 ? 0.795 24.613 25.318 1.00 48.19 178 PRO A O 1
ATOM 1442 N N . ALA A 1 179 ? 0.064 24.820 23.182 1.00 56.25 179 ALA A N 1
ATOM 1443 C CA . ALA A 1 179 ? -1.275 25.266 23.529 1.00 56.25 179 ALA A CA 1
ATOM 1444 C C . ALA A 1 179 ? -1.840 24.270 24.545 1.00 56.25 179 ALA A C 1
ATOM 1446 O O . ALA A 1 179 ? -1.743 23.062 24.331 1.00 56.25 179 ALA A O 1
ATOM 1447 N N . ILE A 1 180 ? -2.329 24.761 25.686 1.00 66.00 180 ILE A N 1
ATOM 1448 C CA . ILE A 1 180 ? -2.989 23.905 26.672 1.00 66.00 180 ILE A CA 1
ATOM 1449 C C . ILE A 1 180 ? -4.247 23.390 25.975 1.00 66.00 180 ILE A C 1
ATOM 1451 O O . ILE A 1 180 ? -5.257 24.089 25.949 1.00 66.00 180 ILE A O 1
ATOM 1455 N N . VAL A 1 181 ? -4.146 22.219 25.344 1.00 72.69 181 VAL A N 1
ATOM 1456 C CA . VAL A 1 181 ? -5.266 21.591 24.652 1.00 72.69 181 VAL A CA 1
ATOM 1457 C C . VAL A 1 181 ? -6.287 21.256 25.724 1.00 72.69 181 VAL A C 1
ATOM 1459 O O . VAL A 1 181 ? -5.997 20.550 26.694 1.00 72.69 181 VAL A O 1
ATOM 1462 N N . THR A 1 182 ? -7.472 21.835 25.595 1.00 87.62 182 THR A N 1
ATOM 1463 C CA . THR A 1 182 ? -8.539 21.621 26.570 1.00 87.62 182 THR A CA 1
ATOM 1464 C C . THR A 1 182 ? -9.044 20.184 26.434 1.00 87.62 182 THR A C 1
ATOM 1466 O O . THR A 1 182 ? -9.042 19.629 25.339 1.00 87.62 182 THR A O 1
ATOM 1469 N N . ASP A 1 183 ? -9.547 19.570 27.510 1.00 89.31 183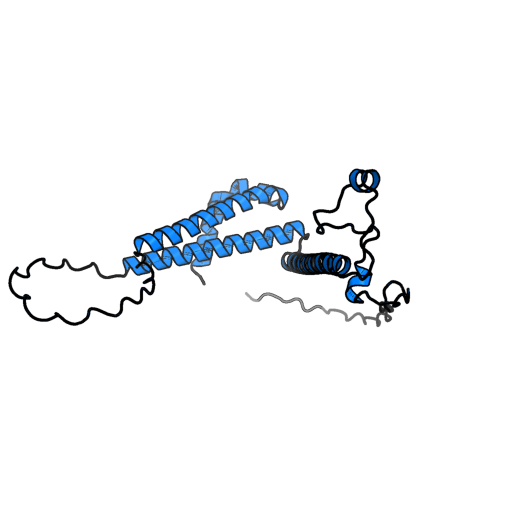 ASP A N 1
ATOM 1470 C CA . ASP A 1 183 ? -10.138 18.221 27.437 1.00 89.31 183 ASP A CA 1
ATOM 1471 C C . ASP A 1 183 ? -11.194 18.086 26.336 1.00 89.31 183 ASP A C 1
ATOM 1473 O O . ASP A 1 183 ? -11.297 17.045 25.697 1.00 89.31 183 ASP A O 1
ATOM 1477 N N . LYS A 1 184 ? -11.948 19.164 26.095 1.00 90.31 184 LYS A N 1
ATOM 1478 C CA . LYS A 1 184 ? -12.921 19.252 25.010 1.00 90.31 184 LYS A CA 1
ATOM 1479 C C . LYS A 1 184 ? -12.267 19.135 23.630 1.00 90.31 184 LYS A C 1
ATOM 1481 O O . LYS A 1 184 ? -12.775 18.401 22.797 1.00 90.31 184 LYS A O 1
ATOM 1486 N N . GLU A 1 185 ? -11.159 19.835 23.405 1.00 93.31 185 GLU A N 1
ATOM 1487 C CA . GLU A 1 185 ? -10.437 19.815 22.127 1.00 93.31 185 GLU A CA 1
ATOM 1488 C C . GLU A 1 185 ? -9.804 18.438 21.885 1.00 93.31 185 GLU A C 1
ATOM 1490 O O . GLU A 1 185 ? -9.969 17.880 20.806 1.00 93.31 185 GLU A O 1
ATOM 1495 N N . MET A 1 186 ? -9.184 17.835 22.911 1.00 93.88 186 MET A N 1
ATOM 1496 C CA . MET A 1 186 ? -8.678 16.454 22.823 1.00 93.88 186 MET A CA 1
ATOM 1497 C C . MET A 1 186 ? -9.797 15.458 22.504 1.00 93.88 186 MET A C 1
ATOM 1499 O O . MET A 1 186 ? -9.620 14.549 21.699 1.00 93.88 186 MET A O 1
ATOM 1503 N N . LEU A 1 187 ? -10.960 15.616 23.141 1.00 94.88 187 LEU A N 1
ATOM 1504 C CA . LEU A 1 187 ? -12.093 14.727 22.920 1.00 94.88 187 LEU A CA 1
ATOM 1505 C C . LEU A 1 187 ? -12.681 14.882 21.508 1.00 94.88 187 LEU A C 1
ATOM 1507 O O . LEU A 1 187 ? -13.073 13.886 20.904 1.00 94.88 187 LEU A O 1
ATOM 1511 N N . GLU A 1 188 ? -12.729 16.104 20.975 1.00 95.50 188 GLU A N 1
ATOM 1512 C CA . GLU A 1 188 ? -13.144 16.376 19.593 1.00 95.50 188 GLU A CA 1
ATOM 1513 C C . GLU A 1 188 ? -12.161 15.786 18.572 1.00 95.50 188 GLU A C 1
ATOM 1515 O O . GLU A 1 188 ? -12.597 15.205 17.578 1.00 95.50 188 GLU A O 1
ATOM 1520 N N . GLU A 1 189 ? -10.853 15.867 18.828 1.00 96.06 189 GLU A N 1
ATOM 1521 C CA . GLU A 1 189 ? -9.828 15.255 17.978 1.00 96.06 189 GLU A CA 1
ATOM 1522 C C . GLU A 1 189 ? -9.951 13.726 17.951 1.00 96.06 189 GLU A C 1
ATOM 1524 O O . GLU A 1 189 ? -10.021 13.135 16.873 1.00 96.06 189 GLU A O 1
ATOM 1529 N N . LEU A 1 190 ? -10.057 13.085 19.119 1.00 96.88 190 LEU A N 1
ATOM 1530 C CA . LEU A 1 190 ? -10.246 11.634 19.216 1.00 96.88 190 LEU A CA 1
ATOM 1531 C C . LEU A 1 190 ? -11.552 11.188 18.548 1.00 96.88 190 LEU A C 1
ATOM 1533 O O . LEU A 1 190 ? -11.568 10.212 17.804 1.00 96.88 190 LEU A O 1
ATOM 1537 N N . HIS A 1 191 ? -12.642 11.934 18.741 1.00 96.88 191 HIS A N 1
ATOM 1538 C CA . HIS A 1 191 ? -13.908 11.650 18.066 1.00 96.88 191 HIS A CA 1
ATOM 1539 C C . HIS A 1 191 ? -13.788 11.763 16.540 1.00 96.88 191 HIS A C 1
ATOM 1541 O O . HIS A 1 191 ? -14.316 10.927 15.813 1.00 96.88 191 HIS A O 1
ATOM 1547 N N . SER A 1 192 ? -13.068 12.774 16.046 1.00 96.12 192 SER A N 1
ATOM 1548 C CA . SER A 1 192 ? -12.783 12.931 14.617 1.00 96.12 192 SER A CA 1
ATOM 1549 C C . SER A 1 192 ? -12.008 11.732 14.062 1.00 96.12 192 SER A C 1
ATOM 1551 O O . SER A 1 192 ? -12.349 11.220 12.997 1.00 96.12 192 SER A O 1
ATOM 1553 N N . GLN A 1 193 ? -11.017 11.221 14.803 1.00 95.75 193 GLN A N 1
ATOM 1554 C CA . GLN A 1 193 ? -10.297 10.003 14.418 1.00 95.75 193 GLN A CA 1
ATOM 1555 C C . GLN A 1 193 ? -11.231 8.791 14.332 1.00 95.75 193 GLN A C 1
ATOM 1557 O O . GLN A 1 193 ? -11.204 8.087 13.325 1.00 95.75 193 GLN A O 1
ATOM 1562 N N . VAL A 1 194 ? -12.103 8.589 15.326 1.00 95.88 194 VAL A N 1
ATOM 1563 C CA . VAL A 1 194 ? -13.111 7.513 15.297 1.00 95.88 194 VAL A CA 1
ATOM 1564 C C . VAL A 1 194 ? -13.985 7.610 14.047 1.00 95.88 194 VAL A C 1
ATOM 1566 O O . VAL A 1 194 ? -14.159 6.612 13.354 1.00 95.88 194 VAL A O 1
ATOM 1569 N N . LEU A 1 195 ? -14.493 8.802 13.718 1.00 94.50 195 LEU A N 1
ATOM 1570 C CA . LEU A 1 195 ? -15.327 9.012 12.529 1.00 94.50 195 LEU A CA 1
ATOM 1571 C C . LEU A 1 195 ? -14.575 8.740 11.220 1.00 94.50 195 LEU A C 1
ATOM 1573 O O . LEU A 1 195 ? -15.149 8.178 10.288 1.00 94.50 195 LEU A O 1
ATOM 1577 N N . ASN A 1 196 ? -13.296 9.114 11.142 1.00 93.31 196 ASN A N 1
ATOM 1578 C CA . ASN A 1 196 ? -12.474 8.839 9.964 1.00 93.31 196 ASN A CA 1
ATOM 1579 C C . ASN A 1 196 ? -12.304 7.330 9.744 1.00 93.31 196 ASN A C 1
ATOM 1581 O O . ASN A 1 196 ? -12.475 6.854 8.620 1.00 93.31 196 ASN A O 1
ATOM 1585 N N . TYR A 1 197 ? -12.018 6.569 10.804 1.00 91.88 197 TYR A N 1
ATOM 1586 C CA . TYR A 1 197 ? -11.887 5.116 10.696 1.00 91.88 197 TYR A CA 1
ATOM 1587 C C . TYR A 1 197 ? -13.229 4.418 10.472 1.00 91.88 197 TYR A C 1
ATOM 1589 O O . TYR A 1 197 ? -13.278 3.471 9.695 1.00 91.88 197 TYR A O 1
ATOM 1597 N N . ASP A 1 198 ? -14.325 4.902 11.064 1.00 89.88 198 ASP A N 1
ATOM 1598 C CA . ASP A 1 198 ? -15.680 4.391 10.802 1.00 89.88 198 ASP A CA 1
ATOM 1599 C C . ASP A 1 198 ? -16.042 4.512 9.312 1.00 89.88 198 ASP A C 1
ATOM 1601 O O . ASP A 1 198 ? -16.513 3.561 8.682 1.00 89.88 198 ASP A O 1
ATOM 1605 N N . HIS A 1 199 ? -15.717 5.658 8.702 1.00 89.56 199 HIS A N 1
ATOM 1606 C CA . HIS A 1 199 ? -15.872 5.840 7.262 1.00 89.56 199 HIS A CA 1
ATOM 1607 C C . HIS A 1 199 ? -14.986 4.878 6.459 1.00 89.56 199 HIS A C 1
ATOM 1609 O O . HIS A 1 199 ? -15.452 4.283 5.486 1.00 89.56 199 HIS A O 1
ATOM 1615 N N . GLY A 1 200 ? -13.739 4.674 6.899 1.00 88.06 200 GLY A N 1
ATOM 1616 C CA . GLY A 1 200 ? -12.822 3.692 6.318 1.00 88.06 200 GLY A CA 1
ATOM 1617 C C . GLY A 1 200 ? -13.377 2.265 6.353 1.00 88.06 200 GLY A C 1
ATOM 1618 O O . GLY A 1 200 ? -13.370 1.585 5.329 1.00 88.06 200 GLY A O 1
ATOM 1619 N N . VAL A 1 201 ? -13.939 1.831 7.488 1.00 87.19 201 VAL A N 1
ATOM 1620 C CA . VAL A 1 201 ? -14.602 0.523 7.637 1.00 87.19 201 VAL A CA 1
ATOM 1621 C C . VAL A 1 201 ? -15.755 0.392 6.641 1.00 87.19 201 VAL A C 1
ATOM 1623 O O . VAL A 1 201 ? -15.857 -0.616 5.936 1.00 87.19 201 VAL A O 1
ATOM 1626 N N . TYR A 1 202 ? -16.610 1.413 6.543 1.00 85.75 202 TYR A N 1
ATOM 1627 C CA . TYR A 1 202 ? -17.741 1.413 5.616 1.00 85.75 202 TYR A CA 1
ATOM 1628 C C . TYR A 1 202 ? -17.299 1.313 4.148 1.00 85.75 202 TYR A C 1
ATOM 1630 O O . TYR A 1 202 ? -17.812 0.480 3.391 1.00 85.75 202 TYR A O 1
ATOM 1638 N N . ASP A 1 203 ? -16.334 2.138 3.736 1.00 87.06 203 ASP A N 1
ATOM 1639 C CA . ASP A 1 203 ? -15.814 2.138 2.368 1.00 87.06 203 ASP A CA 1
ATOM 1640 C C . ASP A 1 203 ? -15.113 0.822 2.020 1.00 87.06 203 ASP A C 1
ATOM 1642 O O . ASP A 1 203 ? -15.255 0.326 0.897 1.00 87.06 203 ASP A O 1
ATOM 1646 N N . HIS A 1 204 ? -14.414 0.217 2.981 1.00 85.31 204 HIS A N 1
ATOM 1647 C CA . HIS A 1 204 ? -13.767 -1.080 2.803 1.00 85.31 204 HIS A CA 1
ATOM 1648 C C . HIS A 1 204 ? -14.780 -2.220 2.682 1.00 85.31 204 HIS A C 1
ATOM 1650 O O . HIS A 1 204 ? -14.662 -3.089 1.814 1.00 85.31 204 HIS A O 1
ATOM 1656 N N . TYR A 1 205 ? -15.850 -2.190 3.481 1.00 82.88 205 TYR A N 1
ATOM 1657 C CA . TYR A 1 205 ? -16.939 -3.162 3.387 1.00 82.88 205 TYR A CA 1
ATOM 1658 C C . TYR A 1 205 ? -17.699 -3.052 2.058 1.00 82.88 205 TYR A C 1
ATOM 1660 O O . TYR A 1 205 ? -18.100 -4.062 1.475 1.00 82.88 205 TYR A O 1
ATOM 1668 N N . ARG A 1 206 ? -17.851 -1.841 1.503 1.00 83.19 206 ARG A N 1
ATOM 1669 C CA . ARG A 1 206 ? -18.428 -1.657 0.159 1.00 83.19 206 ARG A CA 1
ATOM 1670 C C . ARG A 1 206 ? -17.635 -2.422 -0.908 1.00 83.19 206 ARG A C 1
ATOM 1672 O O . ARG A 1 206 ? -18.237 -2.945 -1.850 1.00 83.19 206 ARG A O 1
ATOM 1679 N N . GLN A 1 207 ? -16.314 -2.509 -0.756 1.00 81.94 207 GLN A N 1
ATOM 1680 C CA . GLN A 1 207 ? -15.424 -3.219 -1.679 1.00 81.94 207 GLN A CA 1
ATOM 1681 C C . GLN A 1 207 ? -15.476 -4.746 -1.520 1.00 81.94 207 GLN A C 1
ATOM 1683 O O . GLN A 1 207 ? -15.144 -5.454 -2.470 1.00 81.94 207 GLN A O 1
ATOM 1688 N N . ALA A 1 208 ? -16.002 -5.271 -0.403 1.00 80.19 208 ALA A N 1
ATOM 1689 C CA . ALA A 1 208 ? -16.134 -6.712 -0.147 1.00 80.19 208 ALA A CA 1
ATOM 1690 C C . ALA A 1 208 ? -16.830 -7.473 -1.286 1.00 80.19 208 ALA A C 1
ATOM 1692 O O . ALA A 1 208 ? -16.538 -8.641 -1.530 1.00 80.19 208 ALA A O 1
ATOM 1693 N N . ARG A 1 209 ? -17.724 -6.805 -2.032 1.00 74.19 209 ARG A N 1
ATOM 1694 C CA . ARG A 1 209 ? -18.428 -7.380 -3.193 1.00 74.19 209 ARG A CA 1
ATOM 1695 C C . ARG A 1 209 ? -17.495 -7.929 -4.270 1.00 74.19 209 ARG A C 1
ATOM 1697 O O . ARG A 1 209 ? -17.897 -8.833 -4.993 1.00 74.19 209 ARG A O 1
ATOM 1704 N N . GLN A 1 210 ? -16.295 -7.371 -4.395 1.00 78.38 210 GLN A N 1
ATOM 1705 C CA . GLN A 1 210 ? -15.312 -7.787 -5.395 1.00 78.38 210 GLN A CA 1
ATOM 1706 C C . GLN A 1 210 ? -14.510 -9.014 -4.937 1.00 78.38 210 GLN A C 1
ATOM 1708 O O . GLN A 1 210 ? -14.099 -9.813 -5.772 1.00 78.38 210 GLN A O 1
ATOM 1713 N N . TYR A 1 211 ? -14.356 -9.204 -3.622 1.00 79.06 211 TYR A N 1
ATOM 1714 C CA . TYR A 1 211 ? -13.442 -10.192 -3.035 1.00 79.06 211 TYR A CA 1
ATOM 1715 C C . TYR A 1 211 ? -14.152 -11.343 -2.302 1.00 79.06 211 TYR A C 1
ATOM 1717 O O . TYR A 1 211 ? -13.538 -12.366 -2.006 1.00 79.06 211 TYR A O 1
ATOM 1725 N N . GLN A 1 212 ? -15.447 -11.208 -2.006 1.00 67.38 212 GLN A N 1
ATOM 1726 C CA . GLN A 1 212 ? -16.264 -12.230 -1.344 1.00 67.38 212 GLN A CA 1
ATOM 1727 C C . GLN A 1 212 ? -17.685 -12.291 -1.934 1.00 67.38 212 GLN A C 1
ATOM 1729 O O . GLN A 1 212 ? -18.662 -11.932 -1.264 1.00 67.38 212 GLN A O 1
ATOM 1734 N N . PRO A 1 213 ? -17.846 -12.766 -3.183 1.00 60.28 213 PRO A N 1
ATOM 1735 C CA . PRO A 1 213 ? -19.170 -12.899 -3.783 1.00 60.28 213 PRO A CA 1
ATOM 1736 C C . PRO A 1 213 ? -20.042 -13.926 -3.040 1.00 60.28 213 PRO A C 1
ATOM 1738 O O . PRO A 1 213 ? -21.259 -13.759 -2.974 1.00 60.28 213 PRO A O 1
ATOM 1741 N N . GLU A 1 214 ? -19.439 -14.953 -2.426 1.00 59.31 214 GLU A N 1
ATOM 1742 C CA . GLU A 1 214 ? -20.176 -16.020 -1.737 1.00 59.31 214 GLU A CA 1
ATOM 1743 C C . GLU A 1 214 ? -20.741 -15.599 -0.359 1.00 59.31 214 GLU A C 1
ATOM 1745 O O . GLU A 1 214 ? -21.797 -16.083 0.049 1.00 59.31 214 GLU A O 1
ATOM 1750 N N . VAL A 1 215 ? -20.087 -14.669 0.353 1.00 55.44 215 VAL A N 1
ATOM 1751 C CA . VAL A 1 215 ? -20.434 -14.289 1.745 1.00 55.44 215 VAL A CA 1
ATOM 1752 C C . VAL A 1 215 ? -21.609 -13.297 1.808 1.00 55.44 215 VAL A C 1
ATOM 1754 O O . VAL A 1 215 ? -22.400 -13.317 2.756 1.00 55.44 215 VAL A O 1
ATOM 1757 N N . MET A 1 216 ? -21.807 -12.475 0.770 1.00 50.50 216 MET A N 1
ATOM 1758 C CA . MET A 1 216 ? -22.910 -11.500 0.722 1.00 50.50 216 MET A CA 1
ATOM 1759 C C . MET A 1 216 ? -24.310 -12.135 0.708 1.00 50.50 216 MET A C 1
ATOM 1761 O O . MET A 1 216 ? -25.264 -11.489 1.140 1.00 50.50 216 MET A O 1
ATOM 1765 N N . LEU A 1 217 ? -24.458 -13.389 0.265 1.00 46.97 217 LEU A N 1
ATOM 1766 C CA . LEU A 1 217 ? -25.753 -14.085 0.290 1.00 46.97 217 LEU A CA 1
ATOM 1767 C C . LEU A 1 217 ? -26.194 -14.485 1.706 1.00 46.97 217 LEU A C 1
ATOM 1769 O O . LEU A 1 217 ? -27.393 -14.632 1.948 1.00 46.97 217 LEU A O 1
ATOM 1773 N N . ILE A 1 218 ? -25.246 -14.633 2.634 1.00 49.22 218 ILE A N 1
ATOM 1774 C CA . ILE A 1 218 ? -25.516 -15.025 4.022 1.00 49.22 218 ILE A CA 1
ATOM 1775 C C . ILE A 1 218 ? -25.768 -13.775 4.876 1.00 49.22 218 ILE A C 1
ATOM 1777 O O . ILE A 1 218 ? -26.741 -13.716 5.624 1.00 49.22 218 ILE A O 1
ATOM 1781 N N . LEU A 1 219 ? -24.963 -12.721 4.701 1.00 44.03 219 LEU A N 1
ATOM 1782 C CA . LEU A 1 219 ? -25.067 -11.513 5.526 1.00 44.03 219 LEU A CA 1
ATOM 1783 C C . LEU A 1 219 ? -26.322 -10.674 5.254 1.00 44.03 219 LEU A C 1
ATOM 1785 O O . LEU A 1 219 ? -26.788 -9.997 6.159 1.00 44.03 219 LEU A O 1
ATOM 1789 N N . LEU A 1 220 ? -26.929 -10.746 4.064 1.00 44.22 220 LEU A N 1
ATOM 1790 C CA . LEU A 1 220 ? -28.169 -10.011 3.761 1.00 44.22 220 LEU A CA 1
ATOM 1791 C C . LEU A 1 220 ? -29.417 -10.553 4.482 1.00 44.22 220 LEU A C 1
ATOM 1793 O O . LEU A 1 220 ? -30.448 -9.882 4.471 1.00 44.22 220 LEU A O 1
ATOM 1797 N N . LYS A 1 221 ? -29.343 -11.736 5.110 1.00 41.72 221 LYS A N 1
ATOM 1798 C CA . LYS A 1 221 ? -30.459 -12.316 5.873 1.00 41.72 221 LYS A CA 1
ATOM 1799 C C . LYS A 1 221 ? -30.357 -12.110 7.388 1.00 41.72 221 LYS A C 1
ATOM 1801 O O . LYS A 1 221 ? -31.402 -12.040 8.022 1.00 41.72 221 LYS A O 1
ATOM 1806 N N . ASP A 1 222 ? -29.156 -11.906 7.940 1.00 41.38 222 ASP A N 1
ATOM 1807 C CA . ASP A 1 222 ? -28.920 -11.981 9.396 1.00 41.38 222 ASP A CA 1
ATOM 1808 C C . ASP A 1 222 ? -28.083 -10.819 9.988 1.00 41.38 222 ASP A C 1
ATOM 1810 O O . ASP A 1 222 ? -27.465 -10.956 11.047 1.00 41.38 222 ASP A O 1
ATOM 1814 N N . VAL A 1 223 ? -28.087 -9.636 9.354 1.00 46.47 223 VAL A N 1
ATOM 1815 C CA . VAL A 1 223 ? -27.388 -8.414 9.834 1.00 46.47 223 VAL A CA 1
ATOM 1816 C C . VAL A 1 223 ? -27.615 -8.073 11.327 1.00 46.47 223 VAL A C 1
ATOM 1818 O O . VAL A 1 223 ? -26.656 -7.641 11.969 1.00 46.47 223 VAL A O 1
ATOM 1821 N N . PRO A 1 224 ? -28.798 -8.273 11.949 1.00 44.81 224 PRO A N 1
ATOM 1822 C CA . PRO A 1 224 ? -28.979 -7.907 13.357 1.00 44.81 224 PRO A CA 1
ATOM 1823 C C . PRO A 1 224 ? -28.268 -8.844 14.349 1.00 44.81 224 PRO A C 1
ATOM 1825 O O . PRO A 1 224 ? -28.081 -8.468 15.503 1.00 44.81 224 PRO A O 1
ATOM 1828 N N . ILE A 1 225 ? -27.888 -10.060 13.938 1.00 44.00 225 ILE A N 1
ATOM 1829 C CA . ILE A 1 225 ? -27.394 -11.096 14.861 1.00 44.00 225 ILE A CA 1
ATOM 1830 C C . ILE A 1 225 ? -25.877 -10.981 15.066 1.00 44.00 225 ILE A C 1
ATOM 1832 O O . ILE A 1 225 ? -25.393 -11.155 16.183 1.00 44.00 225 ILE A O 1
ATOM 1836 N N . LEU A 1 226 ? -25.122 -10.595 14.033 1.00 45.66 226 LEU A N 1
ATOM 1837 C CA . LEU A 1 226 ? -23.657 -10.525 14.111 1.00 45.66 226 LEU A CA 1
ATOM 1838 C C . LEU A 1 226 ? -23.140 -9.365 14.974 1.00 45.66 226 LEU A C 1
ATOM 1840 O O . LEU A 1 226 ? -22.158 -9.539 15.696 1.00 45.66 226 LEU A O 1
ATOM 1844 N N . MET A 1 227 ? -23.844 -8.228 14.993 1.00 44.38 227 MET A N 1
ATOM 1845 C CA . MET A 1 227 ? -23.514 -7.101 15.881 1.00 44.38 227 MET A CA 1
ATOM 1846 C C . MET A 1 227 ? -23.725 -7.452 17.367 1.00 44.38 227 MET A C 1
ATOM 1848 O O . MET A 1 227 ? -23.001 -6.949 18.225 1.00 44.38 227 MET A O 1
ATOM 1852 N N . ALA A 1 228 ? -24.671 -8.351 17.675 1.00 42.22 228 ALA A N 1
ATOM 1853 C CA . ALA A 1 228 ? -24.964 -8.801 19.039 1.00 42.22 228 ALA A CA 1
ATOM 1854 C C . ALA A 1 228 ? -24.014 -9.911 19.527 1.00 42.22 228 ALA A C 1
ATOM 1856 O O . ALA A 1 228 ? -23.714 -9.995 20.717 1.00 42.22 228 ALA A O 1
ATOM 1857 N N . THR A 1 229 ? -23.503 -10.759 18.628 1.00 41.62 229 THR A N 1
ATOM 1858 C CA . THR A 1 229 ? -22.525 -11.795 19.000 1.00 41.62 229 THR A CA 1
ATOM 1859 C C . THR A 1 229 ? -21.109 -11.249 19.174 1.00 41.62 229 THR A C 1
ATOM 1861 O O . THR A 1 229 ? -20.345 -11.799 19.962 1.00 41.62 229 THR A O 1
ATOM 1864 N N . TRP A 1 230 ? -20.752 -10.149 18.500 1.00 41.97 230 TRP A N 1
ATOM 1865 C CA . TRP A 1 230 ? -19.418 -9.551 18.639 1.00 41.97 230 TRP A CA 1
ATOM 1866 C C . TRP A 1 230 ? -19.251 -8.744 19.935 1.00 41.97 230 TRP A C 1
ATOM 1868 O O . TRP A 1 230 ? -18.175 -8.755 20.524 1.00 41.97 230 TRP A O 1
ATOM 1878 N N . THR A 1 231 ? -20.334 -8.164 20.465 1.00 42.88 231 THR A N 1
ATOM 1879 C CA . THR A 1 231 ? -20.343 -7.529 21.798 1.00 42.88 231 THR A CA 1
ATOM 1880 C C . THR A 1 231 ? -20.144 -8.532 22.941 1.00 42.88 231 THR A C 1
ATOM 1882 O O . THR A 1 231 ? -19.703 -8.147 24.020 1.00 42.88 231 THR A O 1
ATOM 1885 N N . TYR A 1 232 ? -20.420 -9.823 22.721 1.00 31.98 232 TYR A N 1
ATOM 1886 C CA . TYR A 1 232 ? -20.251 -10.865 23.741 1.00 31.98 232 TYR A CA 1
ATOM 1887 C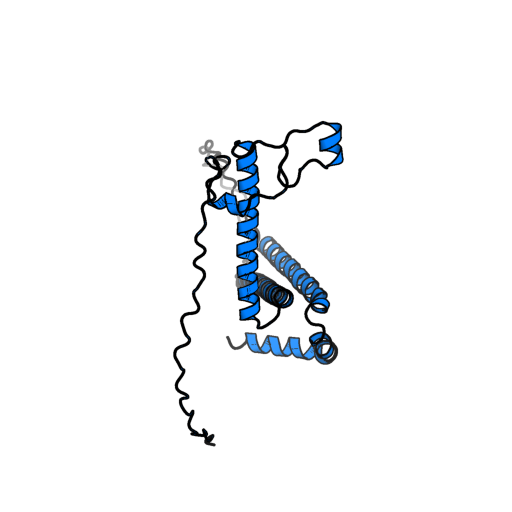 C . TYR A 1 232 ? -18.804 -11.361 23.888 1.00 31.98 232 TYR A C 1
ATOM 1889 O O . TYR A 1 232 ? -18.438 -11.851 24.955 1.00 31.98 232 TYR A O 1
ATOM 1897 N N . ILE A 1 233 ? -17.967 -11.219 22.854 1.00 41.41 233 ILE A N 1
ATOM 1898 C CA . ILE A 1 233 ? -16.567 -11.677 22.889 1.00 41.41 233 ILE A CA 1
ATOM 1899 C C . ILE A 1 233 ? -15.669 -10.652 23.601 1.00 41.41 233 ILE A C 1
ATOM 1901 O O . ILE A 1 233 ? -14.708 -11.036 24.261 1.00 41.41 233 ILE A O 1
ATOM 1905 N N . THR A 1 234 ? -16.023 -9.364 23.584 1.00 40.94 234 THR A N 1
ATOM 1906 C CA . THR A 1 234 ? -15.264 -8.302 24.273 1.00 40.94 234 THR A CA 1
ATOM 1907 C C . THR A 1 234 ? -15.474 -8.269 25.794 1.00 40.94 234 THR A C 1
ATOM 1909 O O . THR A 1 234 ? -14.800 -7.514 26.481 1.00 40.94 234 THR A O 1
ATOM 1912 N N . VAL A 1 235 ? -16.389 -9.078 26.344 1.00 40.25 235 VAL A N 1
ATOM 1913 C CA . VAL A 1 235 ? -16.635 -9.168 27.801 1.00 40.25 235 VAL A CA 1
ATOM 1914 C C . VAL A 1 235 ? -15.825 -10.302 28.460 1.00 40.25 235 VAL A C 1
ATOM 1916 O O . VAL A 1 235 ? -15.813 -10.415 29.682 1.00 40.25 235 VAL A O 1
ATOM 1919 N N . PHE A 1 236 ? -15.117 -11.130 27.682 1.00 34.81 236 PHE A N 1
ATOM 1920 C CA . PHE A 1 236 ? -14.397 -12.309 28.193 1.00 34.81 236 PHE A CA 1
ATOM 1921 C C . PHE A 1 236 ? -12.895 -12.371 27.859 1.00 34.81 236 PHE A C 1
ATOM 1923 O O . PHE A 1 236 ? -12.296 -13.443 27.948 1.00 34.81 236 PHE A O 1
ATOM 1930 N N . ILE A 1 237 ? -12.268 -11.234 27.549 1.00 40.22 237 ILE A N 1
ATOM 1931 C CA . ILE A 1 237 ? -10.802 -11.070 27.548 1.00 40.22 237 ILE A CA 1
ATOM 1932 C C . ILE A 1 237 ? -10.464 -9.916 28.487 1.00 40.22 237 ILE 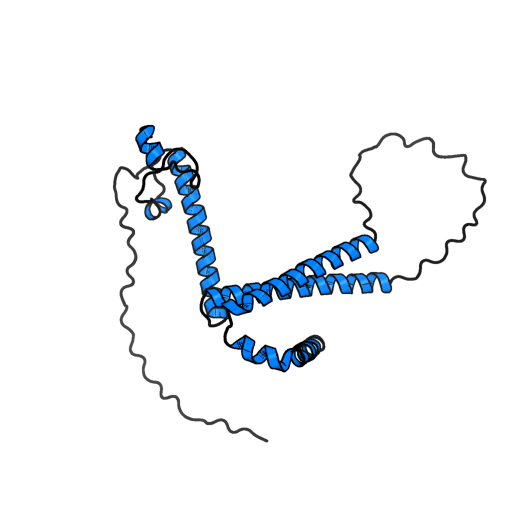A C 1
ATOM 1934 O O . ILE A 1 237 ? -9.541 -10.093 29.312 1.00 40.22 237 ILE A O 1
#

Mean predicted aligned error: 17.51 Å

Nearest PDB structures (foldseek):
  3vbb-assembly1_B  TM=3.611E-01  e=3.451E+00  Homo sapiens
  6ixv-assembly3_C  TM=2.676E-01  e=6.928E+00  Homo sapiens